Protein AF-A0A9D8AU81-F1 (afdb_monomer_lite)

Sequence (300 aa):
MSETNRISEQNSQVLNTQERCDLTLDARRRQTNPIPLYRVLGHLSIGNFRKTELDPFEVAIAIFAPSLRSRTRWPGTICAKQGNWIKYEYVPPVTKQIASPLEKLQGESPVSLRDLVLRNRSYRRFYQDVAIDLETLRELIDLARCSASGSNRQPLKYVLSCDPSKNAAIFPLTRWAGFLRDWPGPAEGERPSAYIIILGDTEISKSSGVDHGIAAQSIMLGATEKGLGGCMIGSIDREQLRQVLDIPESYEILLLLALGKPKEKVVLEDLGPEGDIKYYRDEADVHHVPKRALDDIIIT

Structure (mmCIF, N/CA/C/O backbone):
data_AF-A0A9D8AU81-F1
#
_entry.id   AF-A0A9D8AU81-F1
#
loop_
_atom_site.group_PDB
_atom_site.id
_atom_site.type_symbol
_atom_site.label_atom_id
_atom_site.label_alt_id
_atom_site.label_comp_id
_atom_site.label_asym_id
_atom_site.label_entity_id
_atom_site.label_seq_id
_atom_site.pdbx_PDB_ins_code
_atom_site.Cartn_x
_atom_site.Cartn_y
_atom_site.Cartn_z
_atom_site.occupancy
_atom_site.B_iso_or_equiv
_atom_site.auth_seq_id
_atom_site.auth_comp_id
_atom_site.auth_asym_id
_atom_site.auth_atom_id
_atom_site.pdbx_PDB_model_num
ATOM 1 N N . MET A 1 1 ? 17.488 -40.074 48.896 1.00 31.88 1 MET A N 1
ATOM 2 C CA . MET A 1 1 ? 16.532 -39.821 47.800 1.00 31.88 1 MET A CA 1
ATOM 3 C C . MET A 1 1 ? 15.151 -39.740 48.422 1.00 31.88 1 MET A C 1
ATOM 5 O O . MET A 1 1 ? 14.797 -40.680 49.114 1.00 31.88 1 MET A O 1
ATOM 9 N N . SE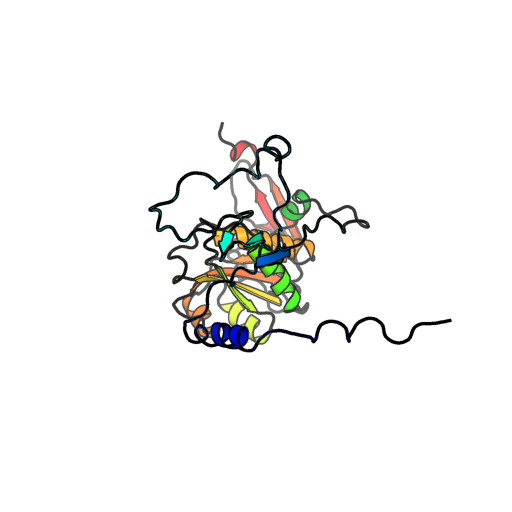R A 1 2 ? 14.354 -38.694 48.291 1.00 31.77 2 SER A N 1
ATOM 10 C CA . SER A 1 2 ? 14.553 -37.321 47.816 1.00 31.77 2 SER A CA 1
ATOM 11 C C . SER A 1 2 ? 13.173 -36.656 47.848 1.00 31.77 2 SER A C 1
ATOM 13 O O . SER A 1 2 ? 12.170 -37.299 47.567 1.00 31.77 2 SER A O 1
ATOM 15 N N . GLU A 1 3 ? 13.189 -35.367 48.182 1.00 31.00 3 GLU A N 1
ATOM 16 C CA . GLU A 1 3 ? 12.322 -34.324 47.618 1.00 31.00 3 GLU A CA 1
ATOM 17 C C . GLU A 1 3 ? 10.807 -34.480 47.754 1.00 31.00 3 GLU A C 1
ATOM 19 O O . GLU A 1 3 ? 10.077 -34.711 46.796 1.00 31.00 3 GLU A O 1
ATOM 24 N N . THR A 1 4 ? 10.324 -34.168 48.954 1.00 28.80 4 THR A N 1
ATOM 25 C CA . THR A 1 4 ? 8.946 -33.724 49.162 1.00 28.80 4 THR A CA 1
ATOM 26 C C . THR A 1 4 ? 8.923 -32.196 49.249 1.00 28.80 4 THR A C 1
ATOM 28 O O . THR A 1 4 ? 9.537 -31.615 50.142 1.00 28.80 4 THR A O 1
ATOM 31 N N . ASN A 1 5 ? 8.225 -31.552 48.310 1.00 34.25 5 ASN A N 1
ATOM 32 C CA . ASN A 1 5 ? 7.527 -30.270 48.478 1.00 34.25 5 ASN A CA 1
ATOM 33 C C . ASN A 1 5 ? 8.264 -29.158 49.251 1.00 34.25 5 ASN A C 1
ATOM 35 O O . ASN A 1 5 ? 7.784 -28.651 50.265 1.00 34.25 5 ASN A O 1
ATOM 39 N N . ARG A 1 6 ? 9.404 -28.705 48.720 1.00 38.50 6 ARG A N 1
ATOM 40 C CA . ARG A 1 6 ? 9.879 -27.334 48.957 1.00 38.50 6 ARG A CA 1
ATOM 41 C C . ARG A 1 6 ? 9.209 -26.410 47.939 1.00 38.50 6 ARG A C 1
ATOM 43 O O . ARG A 1 6 ? 9.172 -26.740 46.762 1.00 38.50 6 ARG A O 1
ATOM 50 N N . ILE A 1 7 ? 8.806 -25.227 48.408 1.00 32.31 7 ILE A N 1
ATOM 51 C CA . ILE A 1 7 ? 8.197 -24.099 47.670 1.00 32.31 7 ILE A CA 1
ATOM 52 C C . ILE A 1 7 ? 6.653 -24.112 47.658 1.00 32.31 7 ILE A C 1
ATOM 54 O O . ILE A 1 7 ? 6.031 -24.185 46.608 1.00 32.31 7 ILE A O 1
ATOM 58 N N . SER A 1 8 ? 6.028 -23.958 48.833 1.00 33.09 8 SER A N 1
ATOM 59 C CA . SER A 1 8 ? 4.739 -23.233 48.948 1.00 33.09 8 SER A CA 1
ATOM 60 C C . SER A 1 8 ? 4.326 -22.842 50.379 1.00 33.09 8 SER A C 1
ATOM 62 O O . SER A 1 8 ? 3.345 -22.124 50.527 1.00 33.09 8 SER A O 1
ATOM 64 N N . GLU A 1 9 ? 5.053 -23.237 51.433 1.00 31.67 9 GLU A N 1
ATOM 65 C CA . GLU A 1 9 ? 4.574 -23.085 52.828 1.00 31.67 9 GLU A CA 1
ATOM 66 C C . GLU A 1 9 ? 5.468 -22.276 53.787 1.00 31.67 9 GLU A C 1
ATOM 68 O O . GLU A 1 9 ? 5.328 -22.351 55.004 1.00 31.67 9 GLU A O 1
ATOM 73 N N . GLN A 1 10 ? 6.350 -21.418 53.278 1.00 30.39 10 GLN A N 1
ATOM 74 C CA . GLN A 1 10 ? 7.043 -20.433 54.118 1.00 30.39 10 GLN A CA 1
ATOM 75 C C . GLN A 1 10 ? 6.850 -19.036 53.546 1.00 30.39 10 GLN A C 1
ATOM 77 O O . GLN A 1 10 ? 7.665 -18.597 52.745 1.00 30.39 10 GLN A O 1
ATOM 82 N N . ASN A 1 11 ? 5.729 -18.395 53.905 1.00 29.31 11 ASN A N 1
ATOM 83 C CA . ASN A 1 11 ? 5.587 -16.941 54.122 1.00 29.31 11 ASN A CA 1
ATOM 84 C C . ASN A 1 11 ? 4.134 -16.547 54.481 1.00 29.31 11 ASN A C 1
ATOM 86 O O . ASN A 1 11 ? 3.595 -15.563 53.980 1.00 29.31 11 ASN A O 1
ATOM 90 N N . SER A 1 12 ? 3.480 -17.298 55.373 1.00 36.53 12 SER A N 1
ATOM 91 C CA . SER A 1 12 ? 2.213 -16.885 55.995 1.00 36.53 12 SER A CA 1
ATOM 92 C C . SER A 1 12 ? 2.363 -16.846 57.516 1.00 36.53 12 SER A C 1
ATOM 94 O O . SER A 1 12 ? 1.940 -17.766 58.203 1.00 36.53 12 SER A O 1
ATOM 96 N N . GLN A 1 13 ? 3.028 -15.812 58.029 1.00 29.86 13 GLN A N 1
ATOM 97 C CA . GLN A 1 13 ? 3.130 -15.420 59.446 1.00 29.86 13 GLN A CA 1
ATOM 98 C C . GLN A 1 13 ? 4.027 -14.165 59.439 1.00 29.86 13 GLN A C 1
ATOM 100 O O . GLN A 1 13 ? 5.136 -14.244 58.936 1.00 29.86 13 GLN A O 1
ATOM 105 N N . VAL A 1 14 ? 3.687 -12.950 59.868 1.00 32.84 14 VAL A N 1
ATOM 106 C CA . VAL A 1 14 ? 2.592 -12.349 60.631 1.00 32.84 14 VAL A CA 1
ATOM 107 C C . VAL A 1 14 ? 2.520 -10.896 60.126 1.00 32.84 14 VAL A C 1
ATOM 109 O O . VAL A 1 14 ? 3.486 -10.159 60.298 1.00 32.84 14 VAL A O 1
ATOM 112 N N . LEU A 1 15 ? 1.421 -10.474 59.494 1.00 32.06 15 LEU A N 1
ATOM 113 C CA . LEU A 1 15 ? 1.147 -9.047 59.255 1.00 32.06 15 LEU A CA 1
ATOM 114 C C . LEU A 1 15 ? 0.052 -8.625 60.233 1.00 32.06 15 LEU A C 1
ATOM 116 O O . LEU A 1 15 ? -0.998 -9.266 60.322 1.00 32.06 15 LEU A O 1
ATOM 120 N N . ASN A 1 16 ? 0.339 -7.597 61.024 1.00 33.66 16 ASN A N 1
ATOM 121 C CA . ASN A 1 16 ? -0.525 -7.141 62.104 1.00 33.66 16 ASN A CA 1
ATOM 122 C C . ASN A 1 16 ? -1.752 -6.407 61.528 1.00 33.66 16 ASN A C 1
ATOM 124 O O . ASN A 1 16 ? -1.671 -5.730 60.504 1.00 33.66 16 ASN A O 1
ATOM 128 N N . THR A 1 17 ? -2.896 -6.506 62.205 1.00 34.34 17 THR A N 1
ATOM 129 C CA . THR A 1 17 ? -4.224 -6.010 61.788 1.00 34.34 17 THR A CA 1
ATOM 130 C C . THR A 1 17 ? -4.299 -4.513 61.444 1.00 34.34 17 THR A C 1
ATOM 132 O O . THR A 1 17 ? -5.276 -4.081 60.838 1.00 34.34 17 THR A O 1
ATOM 135 N N . GLN A 1 18 ? -3.264 -3.725 61.750 1.00 33.00 18 GLN A N 1
ATOM 136 C CA . GLN A 1 18 ? -3.158 -2.312 61.372 1.00 33.00 18 GLN A CA 1
ATOM 137 C C . GLN A 1 18 ? -2.824 -2.100 59.879 1.00 33.00 18 GLN A C 1
ATOM 139 O O . GLN A 1 18 ? -3.232 -1.094 59.307 1.00 33.00 18 GLN A O 1
ATOM 144 N N . GLU A 1 19 ? -2.136 -3.041 59.218 1.00 35.50 19 GLU A N 1
ATOM 145 C CA . GLU A 1 19 ? -1.702 -2.893 57.811 1.00 35.50 19 GLU A CA 1
ATOM 146 C C . GLU A 1 19 ? -2.797 -3.223 56.789 1.00 35.50 19 GLU A C 1
ATOM 148 O O . GLU A 1 19 ? -2.688 -2.870 55.615 1.00 35.50 19 GLU A O 1
ATOM 153 N N . ARG A 1 20 ? -3.901 -3.840 57.226 1.00 32.84 20 ARG A N 1
ATOM 154 C CA . ARG A 1 20 ? -5.080 -4.043 56.370 1.00 32.84 20 ARG A CA 1
ATOM 155 C C . ARG A 1 20 ? -5.922 -2.779 56.193 1.00 32.84 20 ARG A C 1
ATOM 157 O O . ARG A 1 20 ? -6.657 -2.700 55.215 1.00 32.84 20 ARG A O 1
ATOM 164 N N . CYS A 1 21 ? -5.820 -1.798 57.092 1.00 29.64 21 CYS A N 1
ATOM 165 C CA . CYS A 1 21 ? -6.692 -0.622 57.058 1.00 29.64 21 CYS A CA 1
ATOM 166 C C . CYS A 1 21 ? -6.276 0.441 56.028 1.00 29.64 21 CYS A C 1
ATOM 168 O O . CYS A 1 21 ? -7.153 1.132 55.509 1.00 29.64 21 CYS A O 1
ATOM 170 N N . ASP A 1 22 ? -5.003 0.515 55.634 1.00 31.42 22 ASP A N 1
ATOM 171 C CA . ASP A 1 22 ? -4.540 1.520 54.661 1.00 31.42 22 ASP A CA 1
ATOM 172 C C . ASP A 1 22 ? -4.638 1.065 53.191 1.00 31.42 22 ASP A C 1
ATOM 174 O O . ASP A 1 22 ? -4.487 1.876 52.281 1.00 31.42 22 ASP A O 1
ATOM 178 N N . LEU A 1 23 ? -4.975 -0.204 52.927 1.00 33.09 23 LEU A N 1
ATOM 179 C CA . LEU A 1 23 ? -5.196 -0.718 51.564 1.00 33.09 23 LEU A CA 1
ATOM 180 C C . LEU A 1 23 ? -6.632 -0.516 51.051 1.00 33.09 23 LEU A C 1
ATOM 182 O O . LEU A 1 23 ? -6.886 -0.649 49.856 1.00 33.09 23 LEU A O 1
ATOM 186 N N . THR A 1 24 ? -7.575 -0.163 51.927 1.00 30.50 24 THR A N 1
ATOM 187 C CA . THR A 1 24 ? -9.002 -0.028 51.573 1.00 30.50 24 THR A CA 1
ATOM 188 C C . THR A 1 24 ? -9.496 1.408 51.420 1.00 30.50 24 THR A C 1
ATOM 190 O O . THR A 1 24 ? -10.599 1.607 50.910 1.00 30.50 24 THR A O 1
ATOM 193 N N . LEU A 1 25 ? -8.712 2.420 51.805 1.00 30.89 25 LEU A N 1
ATOM 194 C CA . LEU A 1 25 ? -9.166 3.817 51.762 1.00 30.89 25 LEU A CA 1
ATOM 195 C C . LEU A 1 25 ? -8.869 4.562 50.452 1.00 30.89 25 LEU A C 1
ATOM 197 O O . LEU A 1 25 ? -9.440 5.629 50.248 1.00 30.89 25 LEU A O 1
ATOM 201 N N . ASP A 1 26 ? -8.092 3.986 49.529 1.00 32.62 26 ASP A N 1
ATOM 202 C CA . AS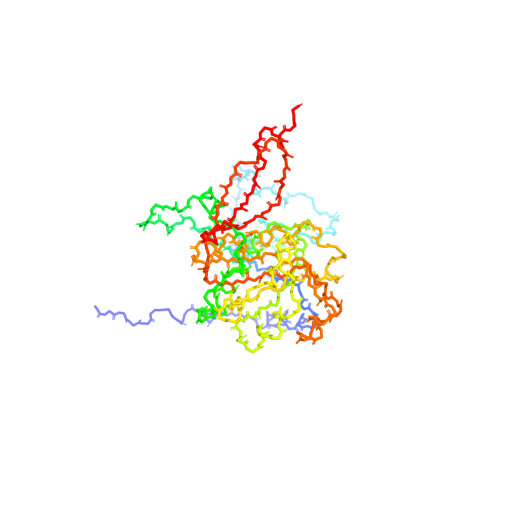P A 1 26 ? -7.761 4.641 48.248 1.00 32.62 26 ASP A CA 1
ATOM 203 C C . ASP A 1 26 ? -8.321 3.924 47.002 1.00 32.62 26 ASP A C 1
ATOM 205 O O . ASP A 1 26 ? -8.092 4.324 45.864 1.00 32.62 26 ASP A O 1
ATOM 209 N N . ALA A 1 27 ? -9.156 2.897 47.188 1.00 31.73 27 ALA A N 1
ATOM 210 C CA . ALA A 1 27 ? -9.793 2.162 46.089 1.00 31.73 27 ALA A CA 1
ATOM 211 C C . ALA A 1 27 ? -10.985 2.904 45.430 1.00 31.73 27 ALA A C 1
ATOM 213 O O . ALA A 1 27 ? -11.685 2.333 44.594 1.00 31.73 27 ALA A O 1
ATOM 214 N N . ARG A 1 28 ? -11.248 4.175 45.783 1.00 34.12 28 ARG A N 1
ATOM 215 C CA . ARG A 1 28 ? -12.352 4.988 45.217 1.00 34.12 28 ARG A CA 1
ATOM 216 C C . ARG A 1 28 ? -11.914 6.256 44.478 1.00 34.12 28 ARG A C 1
ATOM 218 O O . ARG A 1 28 ? -12.730 7.160 44.291 1.00 34.12 28 ARG A O 1
ATOM 225 N N . ARG A 1 29 ? -10.675 6.336 43.982 1.00 33.19 29 ARG A N 1
ATOM 226 C CA . ARG A 1 29 ? -10.294 7.354 42.988 1.00 33.19 29 ARG A CA 1
ATOM 227 C C . ARG A 1 29 ? -9.553 6.728 41.807 1.00 33.19 29 ARG A C 1
ATOM 229 O O . ARG A 1 29 ? -8.405 6.339 41.909 1.00 33.19 29 ARG A O 1
ATOM 236 N N . ARG A 1 30 ? -10.307 6.628 40.708 1.00 32.91 30 ARG A N 1
ATOM 237 C CA . ARG A 1 30 ? -9.942 6.521 39.283 1.00 32.91 30 ARG A CA 1
ATOM 238 C C . ARG A 1 30 ? -8.476 6.184 38.946 1.00 32.91 30 ARG A C 1
ATOM 240 O O . ARG A 1 30 ? -7.560 6.945 39.230 1.00 32.91 30 ARG A O 1
ATOM 247 N N . GLN A 1 31 ? -8.348 5.070 38.219 1.00 44.59 31 GLN A N 1
ATOM 248 C CA . GLN A 1 31 ? -7.249 4.676 37.334 1.00 44.59 31 GLN A CA 1
ATOM 249 C C . GLN A 1 31 ? -6.523 5.868 36.698 1.00 44.59 31 GLN A C 1
ATOM 251 O O . GLN A 1 31 ? -7.163 6.660 36.021 1.00 44.59 31 GLN A O 1
ATOM 256 N N . THR A 1 32 ? -5.206 5.940 36.899 1.00 38.56 32 THR A N 1
ATOM 257 C CA . THR A 1 32 ? -4.151 5.976 35.861 1.00 38.56 32 THR A CA 1
ATOM 258 C C . THR A 1 32 ? -2.846 6.418 36.523 1.00 38.56 32 THR A C 1
ATOM 260 O O . THR A 1 32 ? -2.491 7.590 36.490 1.00 38.56 32 THR A O 1
ATOM 263 N N . ASN A 1 33 ? -2.169 5.493 37.198 1.00 30.61 33 ASN A N 1
ATOM 264 C CA . ASN A 1 33 ? -0.712 5.445 37.342 1.00 30.61 33 ASN A CA 1
ATOM 265 C C . ASN A 1 33 ? -0.369 4.177 38.135 1.00 30.61 33 ASN A C 1
ATOM 267 O O . ASN A 1 33 ? -1.061 3.883 39.113 1.00 30.61 33 ASN A O 1
ATOM 271 N N . PRO A 1 34 ? 0.654 3.399 37.739 1.00 36.44 34 PRO A N 1
ATOM 272 C CA . PRO A 1 34 ? 1.118 2.298 38.569 1.00 36.44 34 PRO A CA 1
ATOM 273 C C . PRO A 1 34 ? 1.582 2.868 39.913 1.00 36.44 34 PRO A C 1
ATOM 275 O O . PRO A 1 34 ? 2.401 3.787 39.963 1.00 36.44 34 PRO A O 1
ATOM 278 N N . ILE A 1 35 ? 1.023 2.341 41.002 1.00 38.16 35 ILE A N 1
ATOM 279 C CA . ILE A 1 35 ? 1.462 2.667 42.359 1.00 38.16 35 ILE A CA 1
ATOM 280 C C . ILE A 1 35 ? 2.940 2.252 42.453 1.00 38.16 35 ILE A C 1
ATOM 282 O O . ILE A 1 35 ? 3.245 1.092 42.163 1.00 38.16 35 ILE A O 1
ATOM 286 N N . PRO A 1 36 ? 3.874 3.154 42.809 1.00 41.47 36 PRO A N 1
ATOM 287 C CA . PRO A 1 36 ? 5.276 2.785 42.948 1.00 41.47 36 PRO A CA 1
ATOM 288 C C . PRO A 1 36 ? 5.420 1.748 44.067 1.00 41.47 36 PRO A C 1
ATOM 290 O O . PRO A 1 36 ? 5.083 2.010 45.222 1.00 41.47 36 PRO A O 1
ATOM 293 N N . LEU A 1 37 ? 5.905 0.558 43.710 1.00 43.50 37 LEU A N 1
ATOM 294 C CA . LEU A 1 37 ? 6.218 -0.511 44.652 1.00 43.50 37 LEU A CA 1
ATOM 295 C C . LEU A 1 37 ? 7.637 -0.288 45.182 1.00 43.50 37 LEU A C 1
ATOM 297 O O . LEU A 1 37 ? 8.604 -0.241 44.424 1.00 43.50 37 LEU A O 1
ATOM 301 N N . TYR A 1 38 ? 7.756 -0.139 46.497 1.00 44.12 38 TYR A N 1
ATOM 302 C CA . TYR A 1 38 ? 9.039 -0.052 47.187 1.00 44.12 38 TYR A CA 1
ATOM 303 C C . TYR A 1 38 ? 9.302 -1.371 47.907 1.00 44.12 38 TYR A C 1
ATOM 305 O O . TYR A 1 38 ? 8.417 -1.886 48.593 1.00 44.12 38 TYR A O 1
ATOM 313 N N . ARG A 1 39 ? 10.520 -1.906 47.791 1.00 42.97 39 ARG A N 1
ATOM 314 C CA . ARG A 1 39 ? 10.954 -3.083 48.555 1.00 42.97 39 ARG A CA 1
ATOM 315 C C . ARG A 1 39 ? 11.776 -2.627 49.758 1.00 42.97 39 ARG A C 1
ATOM 317 O O . ARG A 1 39 ? 12.705 -1.835 49.608 1.00 42.97 39 ARG A O 1
ATOM 324 N N . VAL A 1 40 ? 11.432 -3.116 50.950 1.00 47.47 40 VAL A N 1
ATOM 325 C CA . VAL A 1 40 ? 12.239 -2.914 52.162 1.00 47.47 40 VAL A CA 1
ATOM 326 C C . VAL A 1 40 ? 13.445 -3.844 52.089 1.00 47.47 40 VAL A C 1
ATOM 328 O O . VAL A 1 40 ? 13.274 -5.058 51.990 1.00 47.47 40 VAL A O 1
ATOM 331 N N . LEU A 1 41 ? 14.653 -3.280 52.129 1.00 41.84 41 LEU A N 1
ATOM 332 C CA . LEU A 1 41 ? 15.897 -4.057 52.097 1.00 41.84 41 LEU A CA 1
ATOM 333 C C . LEU A 1 41 ? 16.406 -4.436 53.498 1.00 41.84 41 LEU A C 1
ATOM 335 O O . LEU A 1 41 ? 17.263 -5.305 53.618 1.00 41.84 41 LEU A O 1
ATOM 339 N N . GLY A 1 42 ? 15.869 -3.826 54.559 1.00 40.78 42 GLY A N 1
ATOM 340 C CA . GLY A 1 42 ? 16.178 -4.183 55.945 1.00 40.78 42 GLY A CA 1
ATOM 341 C C . GLY A 1 42 ? 15.988 -3.032 56.936 1.00 40.78 42 GLY A C 1
ATOM 342 O O . GLY A 1 42 ? 15.805 -1.874 56.547 1.00 40.78 42 GLY A O 1
ATOM 343 N N . HIS A 1 43 ? 16.048 -3.369 58.227 1.00 41.84 43 HIS A N 1
ATOM 344 C CA . HIS A 1 43 ? 16.124 -2.420 59.340 1.00 41.84 43 HIS A CA 1
ATOM 345 C C . HIS A 1 43 ? 17.590 -2.219 59.744 1.00 41.84 43 HIS A C 1
ATOM 347 O O . HIS A 1 43 ? 18.292 -3.192 60.011 1.00 41.84 43 HIS A O 1
ATOM 353 N N . LEU A 1 44 ? 18.055 -0.971 59.805 1.00 41.00 44 LEU A N 1
ATOM 354 C CA . LEU A 1 44 ? 19.398 -0.639 60.289 1.00 41.00 44 LEU A CA 1
ATOM 355 C C . LEU A 1 44 ? 19.347 -0.348 61.798 1.00 41.00 44 LEU A C 1
ATOM 357 O O . LEU A 1 44 ? 18.646 0.571 62.224 1.00 41.00 44 LEU A O 1
ATOM 361 N N . SER A 1 45 ? 20.101 -1.116 62.593 1.00 35.88 45 SER A N 1
ATOM 362 C CA . SER A 1 45 ? 20.329 -0.858 64.023 1.00 35.88 45 SER A CA 1
ATOM 363 C C . SER A 1 45 ? 21.644 -0.101 64.220 1.00 35.88 45 SER A C 1
ATOM 365 O O . SER A 1 45 ? 22.647 -0.405 63.576 1.00 35.88 45 SER A O 1
ATOM 367 N N . ILE A 1 46 ? 21.641 0.901 65.098 1.00 36.78 46 ILE A N 1
ATOM 368 C CA . ILE A 1 46 ? 22.775 1.806 65.316 1.00 36.78 46 ILE A CA 1
ATOM 369 C C . ILE A 1 46 ? 23.886 1.076 66.077 1.00 36.78 46 ILE A C 1
ATOM 371 O O . ILE A 1 46 ? 23.737 0.746 67.250 1.00 36.78 46 ILE A O 1
ATOM 375 N N . GLY A 1 47 ? 25.029 0.895 65.418 1.00 32.44 47 GLY A N 1
ATOM 376 C CA . GLY A 1 47 ? 26.289 0.500 66.039 1.00 32.44 47 GLY A CA 1
ATOM 377 C C . GLY A 1 47 ? 27.462 1.157 65.317 1.00 32.44 47 GLY A C 1
ATOM 378 O O . GLY A 1 47 ? 28.039 0.560 64.423 1.00 32.44 47 GLY A O 1
ATOM 379 N N . ASN A 1 48 ? 27.775 2.402 65.695 1.00 36.50 48 ASN A N 1
ATOM 380 C CA . ASN A 1 48 ? 29.002 3.153 65.379 1.00 36.50 48 ASN A CA 1
ATOM 381 C C . ASN A 1 48 ? 29.509 3.123 63.922 1.00 36.50 48 ASN A C 1
ATOM 383 O O . ASN A 1 48 ? 30.564 2.562 63.636 1.00 36.50 48 ASN A O 1
ATOM 387 N N . PHE A 1 49 ? 28.851 3.863 63.026 1.00 35.91 49 PHE A N 1
ATOM 388 C CA . PHE A 1 49 ? 29.482 4.253 61.761 1.00 35.91 49 PHE A CA 1
ATOM 389 C C . PHE A 1 49 ? 30.514 5.367 61.999 1.00 35.91 49 PHE A C 1
ATOM 391 O O . PHE A 1 49 ? 30.169 6.466 62.444 1.00 35.91 49 PHE A O 1
ATOM 398 N N . ARG A 1 50 ? 31.790 5.102 61.686 1.00 36.06 50 ARG A N 1
ATOM 399 C CA . ARG A 1 50 ? 32.793 6.160 61.491 1.00 36.06 50 ARG A CA 1
ATOM 400 C C . ARG A 1 50 ? 32.555 6.800 60.123 1.00 36.06 50 ARG A C 1
ATOM 402 O O . ARG A 1 50 ? 32.269 6.119 59.147 1.00 36.06 50 ARG A O 1
ATOM 409 N N . LYS A 1 51 ? 32.691 8.124 60.064 1.00 36.94 51 LYS A N 1
ATOM 410 C CA . LYS A 1 51 ? 32.320 9.027 58.955 1.00 36.94 51 LYS A CA 1
ATOM 411 C C . LYS A 1 51 ? 33.045 8.786 57.610 1.00 36.94 51 LYS A C 1
ATOM 413 O O . LYS A 1 51 ? 32.903 9.601 56.709 1.00 36.94 51 LYS A O 1
ATOM 418 N N . THR A 1 52 ? 33.849 7.732 57.485 1.00 35.81 52 THR A N 1
ATOM 419 C CA . THR A 1 52 ? 34.823 7.523 56.400 1.00 35.81 52 THR A CA 1
ATOM 420 C C . THR A 1 52 ? 34.557 6.287 55.531 1.00 35.81 52 THR A C 1
ATOM 422 O O . THR A 1 52 ? 35.374 5.994 54.670 1.00 35.81 52 THR A O 1
ATOM 425 N N . GLU A 1 53 ? 33.438 5.579 55.713 1.00 38.34 53 GLU A N 1
ATOM 426 C CA . GLU A 1 53 ? 33.098 4.355 54.951 1.00 38.34 53 GLU A CA 1
ATOM 427 C C . GLU A 1 53 ? 31.793 4.473 54.137 1.00 38.34 53 GLU A C 1
ATOM 429 O O . GLU A 1 53 ? 31.091 3.488 53.932 1.00 38.34 53 GLU A O 1
ATOM 434 N N . LEU A 1 54 ? 31.433 5.675 53.677 1.00 40.34 54 LEU A N 1
ATOM 435 C CA . LEU A 1 54 ? 30.250 5.876 52.832 1.00 40.34 54 LEU A CA 1
ATOM 436 C C . LEU A 1 54 ? 30.660 6.381 51.446 1.00 40.34 54 LEU A C 1
ATOM 438 O O . LEU A 1 54 ? 31.380 7.373 51.330 1.00 40.34 54 LEU A O 1
ATOM 442 N N . ASP A 1 55 ? 30.188 5.680 50.413 1.00 38.00 55 ASP A N 1
ATOM 443 C CA . ASP A 1 55 ? 30.279 6.075 49.005 1.00 38.00 55 ASP A CA 1
ATOM 444 C C . ASP A 1 55 ? 29.626 7.464 48.817 1.00 38.00 55 ASP A C 1
ATOM 446 O O . ASP A 1 55 ? 28.546 7.706 49.374 1.00 38.00 55 ASP A O 1
ATOM 450 N N . PRO A 1 56 ? 30.243 8.399 48.066 1.00 36.97 56 PRO A N 1
ATOM 451 C CA . PRO A 1 56 ? 29.698 9.736 47.825 1.00 36.97 56 PRO A CA 1
ATOM 452 C C . PRO A 1 56 ? 28.277 9.774 47.229 1.00 36.97 56 PRO A C 1
ATOM 454 O O . PRO A 1 56 ? 27.644 10.827 47.301 1.00 36.97 56 PRO A O 1
ATOM 457 N N . PHE A 1 57 ? 27.731 8.669 46.708 1.00 38.06 57 PHE A N 1
ATOM 458 C CA . PHE A 1 57 ? 26.321 8.591 46.297 1.00 38.06 57 PHE A CA 1
ATOM 459 C C . PHE A 1 57 ? 25.315 8.296 47.429 1.00 38.06 57 PHE A C 1
ATOM 461 O O . PHE A 1 57 ? 24.122 8.537 47.240 1.00 38.06 57 PHE A O 1
ATOM 468 N N . GLU A 1 58 ? 25.744 7.826 48.608 1.00 36.88 58 GLU A N 1
ATOM 469 C CA . GLU A 1 58 ? 24.839 7.493 49.729 1.00 36.88 58 GLU A CA 1
ATOM 470 C C . GLU A 1 58 ? 24.673 8.624 50.765 1.00 36.88 58 GLU A C 1
ATOM 472 O O . GLU A 1 58 ? 23.810 8.544 51.642 1.00 36.88 58 GLU A O 1
ATOM 477 N N . VAL A 1 59 ? 25.438 9.717 50.666 1.00 36.25 59 VAL A N 1
ATOM 478 C CA . VAL A 1 59 ? 25.351 10.850 51.606 1.00 36.25 59 VAL A CA 1
ATOM 479 C C . VAL A 1 59 ? 24.530 11.988 51.007 1.00 36.25 59 VAL A C 1
ATOM 481 O O . VAL A 1 59 ? 25.031 13.063 50.687 1.00 36.25 59 VAL A O 1
ATOM 484 N N . ALA A 1 60 ? 23.223 11.773 50.903 1.00 34.72 60 ALA A N 1
ATOM 485 C CA . ALA A 1 60 ? 22.272 12.863 50.757 1.00 34.72 60 ALA A CA 1
ATOM 486 C C . ALA A 1 60 ? 21.192 12.744 51.834 1.00 34.72 60 ALA A C 1
ATOM 488 O O . ALA A 1 60 ? 20.492 11.741 51.934 1.00 34.72 60 ALA A O 1
ATOM 489 N N . ILE A 1 61 ? 21.018 13.835 52.584 1.00 37.75 61 ILE A N 1
ATOM 490 C CA . ILE A 1 61 ? 19.976 14.067 53.597 1.00 37.75 61 ILE A CA 1
ATOM 491 C C . ILE A 1 61 ? 20.315 13.519 54.992 1.00 37.75 61 ILE A C 1
ATOM 493 O O . ILE A 1 61 ? 19.589 12.742 55.603 1.00 37.75 61 ILE A O 1
ATOM 497 N N . ALA A 1 62 ? 21.389 14.043 55.568 1.00 33.03 62 ALA A N 1
ATOM 498 C CA . ALA A 1 62 ? 21.477 14.187 57.014 1.00 33.03 62 ALA A CA 1
ATOM 499 C C . ALA A 1 62 ? 22.222 15.481 57.316 1.00 33.03 62 ALA A C 1
ATOM 501 O O . ALA A 1 62 ? 23.418 15.433 57.543 1.00 33.03 62 ALA A O 1
ATOM 502 N N . ILE A 1 63 ? 21.536 16.625 57.211 1.00 32.78 63 ILE A N 1
ATOM 503 C CA . ILE A 1 63 ? 21.791 17.900 57.909 1.00 32.78 63 ILE A CA 1
ATOM 504 C C . ILE A 1 63 ? 20.769 18.914 57.342 1.00 32.78 63 ILE A C 1
ATOM 506 O O . ILE A 1 63 ? 20.673 19.089 56.134 1.00 32.78 63 ILE A O 1
ATOM 510 N N . PHE A 1 64 ? 19.997 19.542 58.235 1.00 25.23 64 PHE A N 1
ATOM 511 C CA . PHE A 1 64 ? 18.887 20.491 58.012 1.00 25.23 64 PHE A CA 1
ATOM 512 C C . PHE A 1 64 ? 17.537 19.937 57.519 1.00 25.23 64 PHE A C 1
ATOM 514 O O . PHE A 1 64 ? 17.227 19.896 56.335 1.00 25.23 64 PHE A O 1
ATOM 521 N N . ALA A 1 65 ? 16.642 19.681 58.475 1.00 28.73 65 ALA A N 1
ATOM 522 C CA . ALA A 1 65 ? 15.227 19.997 58.305 1.00 28.73 65 ALA A CA 1
ATOM 523 C C . ALA A 1 65 ? 14.783 20.789 59.539 1.00 28.73 65 ALA A C 1
ATOM 525 O O . ALA A 1 65 ? 14.846 20.285 60.659 1.00 28.73 65 ALA A O 1
ATOM 526 N N . PRO A 1 66 ? 14.363 22.042 59.341 1.00 30.27 66 PRO A N 1
ATOM 527 C CA . PRO A 1 66 ? 12.928 22.256 59.413 1.00 30.27 66 PRO A CA 1
ATOM 528 C C . PRO A 1 66 ? 12.462 23.172 58.277 1.00 30.27 66 PRO A C 1
ATOM 530 O O . PRO A 1 66 ? 12.945 24.289 58.146 1.00 30.27 66 PRO A O 1
ATOM 533 N N . SER A 1 67 ? 11.477 22.700 57.506 1.00 34.28 67 SER A N 1
ATOM 534 C CA . SER A 1 67 ? 10.697 23.422 56.477 1.00 34.28 67 SER A CA 1
ATOM 535 C C . SER A 1 67 ? 11.020 23.140 55.002 1.00 34.28 67 SER A C 1
ATOM 537 O O . SER A 1 67 ? 11.271 24.040 54.219 1.00 34.28 67 SER A O 1
ATOM 539 N N . LEU A 1 68 ? 10.849 21.893 54.555 1.00 31.59 68 LEU A N 1
ATOM 540 C CA . LEU A 1 68 ? 10.503 21.633 53.151 1.00 31.59 68 LEU A CA 1
ATOM 541 C C . LEU A 1 68 ? 9.310 20.675 53.083 1.00 31.59 68 LEU A C 1
ATOM 543 O O . LEU A 1 68 ? 9.426 19.461 53.233 1.00 31.59 68 LEU A O 1
ATOM 547 N N . ARG A 1 69 ? 8.122 21.255 52.867 1.00 35.31 69 ARG A N 1
ATOM 548 C CA . ARG A 1 69 ? 6.966 20.550 52.307 1.00 35.31 69 ARG A CA 1
ATOM 549 C C . ARG A 1 69 ? 7.249 20.323 50.819 1.00 35.31 69 ARG A C 1
ATOM 551 O O . ARG A 1 69 ? 6.817 21.113 49.991 1.00 35.31 69 ARG A O 1
ATOM 558 N N . SER A 1 70 ? 7.945 19.250 50.464 1.00 34.00 70 SER A N 1
ATOM 559 C CA . SER A 1 70 ? 7.924 18.734 49.091 1.00 34.00 70 SER A CA 1
ATOM 560 C C . SER A 1 70 ? 7.880 17.207 49.114 1.00 34.00 70 SER A C 1
ATOM 562 O O . SER A 1 70 ? 8.777 16.511 49.582 1.00 34.00 70 SER A O 1
ATOM 564 N N . ARG A 1 71 ? 6.740 16.672 48.668 1.00 37.00 71 ARG A N 1
ATOM 565 C CA . ARG A 1 71 ? 6.468 15.238 48.523 1.00 37.00 71 ARG A CA 1
ATOM 566 C C . ARG A 1 71 ? 7.132 14.713 47.249 1.00 37.00 71 ARG A C 1
ATOM 568 O O . ARG A 1 71 ? 6.450 14.419 46.275 1.00 37.00 71 ARG A O 1
ATOM 575 N N . THR A 1 72 ? 8.448 14.571 47.264 1.00 36.81 72 THR A N 1
ATOM 576 C CA . THR A 1 72 ? 9.187 13.857 46.212 1.00 36.81 72 THR A CA 1
ATOM 577 C C . THR A 1 72 ? 10.215 12.951 46.874 1.00 36.81 72 THR A C 1
ATOM 579 O O . THR A 1 72 ? 11.217 13.426 47.402 1.00 36.81 72 THR A O 1
ATOM 582 N N . ARG A 1 73 ? 9.926 11.642 46.909 1.00 41.69 73 ARG A N 1
ATOM 583 C CA . ARG A 1 73 ? 10.851 10.597 47.374 1.00 41.69 73 ARG A CA 1
ATOM 584 C C . ARG A 1 73 ? 11.732 10.172 46.204 1.00 41.69 73 ARG A C 1
ATOM 586 O O . ARG A 1 73 ? 11.212 9.652 45.221 1.00 41.69 73 ARG A O 1
ATOM 593 N N . TRP A 1 74 ? 13.037 10.387 46.326 1.00 36.38 74 TRP A N 1
ATOM 594 C CA . TRP A 1 74 ? 14.032 9.978 45.336 1.00 36.38 74 TRP A CA 1
ATOM 595 C C . TRP A 1 74 ? 14.510 8.534 45.599 1.00 36.38 74 TRP A C 1
ATOM 597 O O . TRP A 1 74 ? 14.432 8.065 46.744 1.00 36.38 74 TRP A O 1
ATOM 607 N N . PRO A 1 75 ? 14.990 7.802 44.577 1.00 37.34 75 PRO A N 1
ATOM 608 C CA . PRO A 1 75 ? 15.570 6.469 44.758 1.00 37.34 75 PRO A CA 1
ATOM 609 C C . PRO A 1 75 ? 16.755 6.525 45.738 1.00 37.34 75 PRO A C 1
ATOM 611 O O . PRO A 1 75 ? 17.583 7.422 45.631 1.00 37.34 75 PRO A O 1
ATOM 614 N N . GLY A 1 76 ? 16.820 5.604 46.707 1.00 42.41 76 GLY A N 1
ATOM 615 C CA . GLY A 1 76 ? 17.909 5.540 47.698 1.00 42.41 76 GLY A CA 1
ATOM 616 C C . GLY A 1 76 ? 17.703 6.347 48.990 1.00 42.41 76 GLY A C 1
ATOM 617 O O . GLY A 1 76 ? 18.607 6.422 49.815 1.00 42.41 76 GLY A O 1
ATOM 618 N N . THR A 1 77 ? 16.523 6.935 49.218 1.00 46.00 77 THR A N 1
ATOM 619 C CA . THR A 1 77 ? 16.286 7.764 50.416 1.00 46.00 77 THR A CA 1
ATOM 620 C C . THR A 1 77 ? 16.098 6.917 51.685 1.00 46.00 77 THR A C 1
ATOM 622 O O . THR A 1 77 ? 15.201 6.073 51.749 1.00 46.00 77 THR A O 1
ATOM 625 N N . ILE A 1 78 ? 16.868 7.205 52.739 1.00 45.47 78 ILE A N 1
ATOM 626 C CA . ILE A 1 78 ? 16.649 6.653 54.084 1.00 45.47 78 ILE A CA 1
ATOM 627 C C . ILE A 1 78 ? 15.625 7.534 54.817 1.00 45.47 78 ILE A C 1
ATOM 629 O O . ILE A 1 78 ? 15.805 8.743 54.939 1.00 45.47 78 ILE A O 1
ATOM 633 N N . CYS A 1 79 ? 14.528 6.949 55.306 1.00 46.56 79 CYS A N 1
ATOM 634 C CA . CYS A 1 79 ? 13.506 7.683 56.058 1.00 46.56 79 CYS A CA 1
ATOM 635 C C . CYS A 1 79 ? 13.509 7.232 57.523 1.00 46.56 79 CYS A C 1
ATOM 637 O O . CYS A 1 79 ? 13.299 6.053 57.806 1.00 46.56 79 CYS A O 1
ATOM 639 N N . ALA A 1 80 ? 13.740 8.168 58.447 1.00 40.97 80 ALA A N 1
ATOM 640 C CA . ALA A 1 80 ? 13.656 7.911 59.879 1.00 40.97 80 ALA A CA 1
ATOM 641 C C . ALA A 1 80 ? 12.192 7.950 60.333 1.00 40.97 80 ALA A C 1
ATOM 643 O O . ALA A 1 80 ? 11.523 8.981 60.224 1.00 40.97 80 ALA A O 1
ATOM 644 N N . LYS A 1 81 ? 11.693 6.840 60.881 1.00 41.06 81 LYS A N 1
ATOM 645 C CA . LYS A 1 81 ? 10.402 6.803 61.578 1.00 41.06 81 LYS A CA 1
ATOM 646 C C . LYS A 1 81 ? 10.650 6.219 62.967 1.00 41.06 81 LYS A C 1
ATOM 648 O O . LYS A 1 81 ? 11.109 5.089 63.077 1.00 41.06 81 LYS A O 1
ATOM 653 N N . GLN A 1 82 ? 10.392 7.005 64.016 1.00 40.34 82 GLN A N 1
ATOM 654 C CA . GLN A 1 82 ? 10.481 6.562 65.420 1.00 40.34 82 GLN A CA 1
ATOM 655 C C . GLN A 1 82 ? 11.824 5.888 65.788 1.00 40.34 82 GLN A C 1
ATOM 657 O O . GLN A 1 82 ? 11.845 4.821 66.387 1.00 40.34 82 GLN A O 1
ATOM 662 N N . GLY A 1 83 ? 12.955 6.491 65.406 1.00 40.66 83 GLY A N 1
ATOM 663 C CA . GLY A 1 83 ? 14.288 6.001 65.790 1.00 40.66 83 GLY A CA 1
ATOM 664 C C . GLY A 1 83 ? 14.820 4.802 64.995 1.00 40.66 83 GLY A C 1
ATOM 665 O O . GLY A 1 83 ? 15.975 4.439 65.190 1.00 40.66 83 GLY A O 1
ATOM 666 N N . ASN A 1 84 ? 14.043 4.244 64.061 1.00 37.03 84 ASN A N 1
ATOM 667 C CA . ASN A 1 84 ? 14.488 3.173 63.170 1.00 37.03 84 ASN A CA 1
ATOM 668 C C . ASN A 1 84 ? 14.694 3.686 61.739 1.00 37.03 84 ASN A C 1
ATOM 670 O O . ASN A 1 84 ? 13.841 4.379 61.173 1.00 37.03 84 ASN A O 1
ATOM 674 N N . TRP A 1 85 ? 15.832 3.316 61.152 1.00 46.56 85 TRP A N 1
ATOM 675 C CA . TRP A 1 85 ? 16.200 3.649 59.779 1.00 46.56 85 TRP A CA 1
ATOM 676 C C . TRP A 1 85 ? 15.845 2.479 58.859 1.00 46.56 85 TRP A C 1
ATOM 678 O O . TRP A 1 85 ? 16.239 1.339 59.113 1.00 46.56 85 TRP A O 1
ATOM 688 N N . ILE A 1 86 ? 15.085 2.756 57.798 1.00 48.53 86 ILE A N 1
ATOM 689 C CA . ILE A 1 86 ? 14.660 1.748 56.819 1.00 48.53 86 ILE A CA 1
ATOM 690 C C . ILE A 1 86 ? 15.214 2.133 55.448 1.00 48.53 86 ILE A C 1
ATOM 692 O O . ILE A 1 86 ? 14.965 3.245 54.970 1.00 48.53 86 ILE A O 1
ATOM 696 N N . LYS A 1 87 ? 15.960 1.210 54.827 1.00 48.38 87 LYS A N 1
ATOM 697 C CA . LYS A 1 87 ? 16.469 1.344 53.456 1.00 48.38 87 LYS A CA 1
ATOM 698 C C . LYS A 1 87 ? 15.418 0.807 52.484 1.00 48.38 87 LYS A C 1
ATOM 700 O O . LYS A 1 87 ? 14.971 -0.335 52.617 1.00 48.38 87 LYS A O 1
ATOM 705 N N . TYR A 1 88 ? 15.030 1.635 51.520 1.00 46.81 88 TYR A N 1
ATOM 706 C CA . TYR A 1 88 ? 14.112 1.260 50.448 1.00 46.81 88 TYR A CA 1
ATOM 707 C C . TYR A 1 88 ? 14.834 1.312 49.107 1.00 46.81 88 TYR A C 1
ATOM 709 O O . TYR A 1 88 ? 15.602 2.239 48.849 1.00 46.81 88 TYR A O 1
ATOM 717 N N . GLU A 1 89 ? 14.523 0.359 48.237 1.00 46.41 89 GLU A N 1
ATOM 718 C CA . GLU A 1 89 ? 14.902 0.400 46.828 1.00 46.41 89 GLU A CA 1
ATOM 719 C C . GLU A 1 89 ? 13.664 0.675 45.973 1.00 46.41 89 GLU A C 1
ATOM 721 O O . GLU A 1 89 ? 12.576 0.141 46.226 1.00 46.41 89 GLU A O 1
ATOM 726 N N . TYR A 1 90 ? 13.822 1.554 44.984 1.00 44.56 90 TYR A N 1
ATOM 727 C CA . TYR A 1 90 ? 12.792 1.802 43.986 1.00 44.56 90 TYR A CA 1
ATOM 728 C C . TYR A 1 90 ? 12.814 0.665 42.967 1.00 44.56 90 TYR A C 1
ATOM 730 O O . TYR A 1 90 ? 13.819 0.474 42.287 1.00 44.56 90 TYR A O 1
ATOM 738 N N . VAL A 1 91 ? 11.704 -0.061 42.844 1.00 48.38 91 VAL A N 1
ATOM 739 C CA . VAL A 1 91 ? 11.533 -1.062 41.790 1.00 48.38 91 VAL A CA 1
ATOM 740 C C . VAL A 1 91 ? 10.690 -0.416 40.689 1.00 48.38 91 VAL A C 1
ATOM 742 O O . VAL A 1 91 ? 9.490 -0.208 40.899 1.00 48.38 91 VAL A O 1
ATOM 745 N N . PRO A 1 92 ? 11.275 -0.039 39.535 1.00 44.31 92 PRO A N 1
ATOM 746 C CA . PRO A 1 92 ? 10.483 0.485 38.434 1.00 44.31 92 PRO A CA 1
ATOM 747 C C . PRO A 1 92 ? 9.462 -0.572 37.987 1.00 44.31 92 PRO A C 1
ATOM 749 O O . PRO A 1 92 ? 9.775 -1.767 37.989 1.00 44.31 92 PRO A O 1
ATOM 752 N N . PRO A 1 93 ? 8.239 -0.172 37.595 1.00 46.72 93 PRO A N 1
ATOM 753 C CA . PRO A 1 93 ? 7.299 -1.105 36.994 1.00 46.72 93 PRO A CA 1
ATOM 754 C C . PRO A 1 93 ? 7.947 -1.739 35.759 1.00 46.72 93 PRO A C 1
ATOM 756 O O . PRO A 1 93 ? 8.546 -1.033 34.944 1.00 46.72 93 PRO A O 1
ATOM 759 N N . VAL A 1 94 ? 7.830 -3.064 35.627 1.00 41.88 94 VAL A N 1
ATOM 760 C CA . VAL A 1 94 ? 8.319 -3.799 34.455 1.00 41.88 94 VAL A CA 1
ATOM 761 C C . VAL A 1 94 ? 7.557 -3.285 33.238 1.00 41.88 94 VAL A C 1
ATOM 763 O O . VAL A 1 94 ? 6.426 -3.687 32.967 1.00 41.88 94 VAL A O 1
ATOM 766 N N . THR A 1 95 ? 8.163 -2.361 32.502 1.00 42.91 95 THR A N 1
ATOM 767 C CA . THR A 1 95 ? 7.755 -2.098 31.131 1.00 42.91 95 THR A CA 1
ATOM 768 C C . THR A 1 95 ? 8.159 -3.333 30.341 1.00 42.91 95 THR A C 1
ATOM 770 O O . THR A 1 95 ? 9.299 -3.787 30.435 1.00 42.91 95 THR A O 1
ATOM 773 N N . LYS A 1 96 ? 7.218 -3.938 29.605 1.00 43.16 96 LYS A N 1
ATOM 774 C CA . LYS A 1 96 ? 7.573 -4.939 28.595 1.00 43.16 96 LYS A CA 1
ATOM 775 C C . LYS A 1 96 ? 8.460 -4.228 27.579 1.00 43.16 96 LYS A C 1
ATOM 777 O O . LYS A 1 96 ? 7.959 -3.562 26.678 1.00 43.16 96 LYS A O 1
ATOM 782 N N . GLN A 1 97 ? 9.769 -4.317 27.768 1.00 43.56 97 GLN A N 1
ATOM 783 C CA . GLN A 1 97 ? 10.733 -3.946 26.755 1.00 43.56 97 GLN A CA 1
ATOM 784 C C . GLN A 1 97 ? 10.423 -4.846 25.558 1.00 43.56 97 GLN A C 1
ATOM 786 O O . GLN A 1 97 ? 10.401 -6.071 25.690 1.00 43.56 97 GLN A O 1
ATOM 791 N N . ILE A 1 98 ? 10.078 -4.250 24.417 1.00 47.53 98 ILE A N 1
ATOM 792 C CA . ILE A 1 98 ? 10.013 -5.000 23.165 1.00 47.53 98 ILE A CA 1
ATOM 793 C C . ILE A 1 98 ? 11.448 -5.477 22.945 1.00 47.53 98 ILE A C 1
ATOM 795 O O . ILE A 1 98 ? 12.345 -4.651 22.781 1.00 47.53 98 ILE A O 1
ATOM 799 N N . ALA A 1 99 ? 11.681 -6.783 23.080 1.00 39.81 99 ALA A N 1
ATOM 800 C CA . ALA A 1 99 ? 13.004 -7.366 22.908 1.00 39.81 99 ALA A CA 1
ATOM 801 C C . ALA A 1 99 ? 13.579 -6.909 21.561 1.00 39.81 99 ALA A C 1
ATOM 803 O O . ALA A 1 99 ? 12.868 -6.939 20.554 1.00 39.81 99 ALA A O 1
ATOM 804 N N . SER A 1 100 ? 14.841 -6.465 21.533 1.00 38.19 100 SER A N 1
ATOM 805 C CA . SER A 1 100 ? 15.498 -6.134 20.268 1.00 38.19 100 SER A CA 1
ATOM 806 C C . SER A 1 100 ? 15.520 -7.392 19.392 1.00 38.19 100 SER A C 1
ATOM 808 O O . SER A 1 100 ? 16.101 -8.389 19.827 1.00 38.19 100 SER A O 1
ATOM 810 N N . PRO A 1 101 ? 14.943 -7.386 18.177 1.00 44.47 101 PRO A N 1
ATOM 811 C CA . PRO A 1 101 ? 14.820 -8.593 17.348 1.00 44.47 101 PRO A CA 1
ATOM 812 C C . PRO A 1 101 ? 16.143 -9.190 16.832 1.00 44.47 101 PRO A C 1
ATOM 814 O O . PRO A 1 101 ? 16.124 -10.098 16.008 1.00 44.47 101 PRO A O 1
ATOM 817 N N . LEU A 1 102 ? 17.302 -8.695 17.271 1.00 43.88 102 LEU A N 1
ATOM 818 C CA . LEU A 1 102 ? 18.591 -8.981 16.638 1.00 43.88 102 LEU A CA 1
ATOM 819 C C . LEU A 1 102 ? 19.182 -10.368 16.949 1.00 43.88 102 LEU A C 1
ATOM 821 O O . LEU A 1 102 ? 20.166 -10.745 16.323 1.00 43.88 102 LEU A O 1
ATOM 825 N N . GLU A 1 103 ? 18.604 -11.159 17.855 1.00 43.09 103 GLU A N 1
ATOM 826 C CA . GLU A 1 103 ? 19.224 -12.422 18.298 1.00 43.09 103 GLU A CA 1
ATOM 827 C C . GLU A 1 103 ? 18.823 -13.679 17.500 1.00 43.09 103 GLU A C 1
ATOM 829 O O . GLU A 1 103 ? 19.261 -14.775 17.844 1.00 43.09 103 GLU A O 1
ATOM 834 N N . LYS A 1 104 ? 18.010 -13.581 16.435 1.00 40.56 104 LYS A N 1
ATOM 835 C CA . LYS A 1 104 ? 17.475 -14.782 15.749 1.00 40.56 104 LYS A CA 1
ATOM 836 C C . LYS A 1 104 ? 17.519 -14.770 14.218 1.00 40.56 104 LYS A C 1
ATOM 838 O O . LYS A 1 104 ? 16.567 -15.204 13.580 1.00 40.56 104 LYS A O 1
ATOM 843 N N . LEU A 1 105 ? 18.622 -14.345 13.608 1.00 46.84 105 LEU A N 1
ATOM 844 C CA . LEU A 1 105 ? 18.812 -14.500 12.158 1.00 46.84 105 LEU A CA 1
ATOM 845 C C . LEU A 1 105 ? 20.077 -15.312 11.860 1.00 46.84 105 LEU A C 1
ATOM 847 O O . LEU A 1 105 ? 21.138 -14.770 11.571 1.00 46.84 105 LEU A O 1
ATOM 851 N N . GLN A 1 106 ? 19.956 -16.637 11.944 1.00 40.31 106 GLN A N 1
ATOM 852 C CA . GLN A 1 106 ? 20.929 -17.588 11.401 1.00 40.31 106 GLN A CA 1
ATOM 853 C C . GLN A 1 106 ? 20.174 -18.570 10.498 1.00 40.31 106 GLN A C 1
ATOM 855 O O . GLN A 1 106 ? 19.396 -19.378 10.999 1.00 40.31 106 GLN A O 1
ATOM 860 N N . GLY A 1 107 ? 20.375 -18.494 9.177 1.00 49.41 107 GLY A N 1
ATOM 861 C CA . GLY A 1 107 ? 19.868 -19.517 8.250 1.00 49.41 107 GLY A CA 1
ATOM 862 C C . GLY A 1 107 ? 19.763 -19.108 6.780 1.00 49.41 107 GLY A C 1
ATOM 863 O O . GLY A 1 107 ? 20.029 -19.926 5.909 1.00 49.41 107 GLY A O 1
ATOM 864 N N . GLU A 1 108 ? 19.468 -17.844 6.486 1.00 56.84 108 GLU A N 1
ATOM 865 C CA . GLU A 1 108 ? 19.411 -17.300 5.123 1.00 56.84 108 GLU A CA 1
ATOM 866 C C . GLU A 1 108 ? 20.163 -15.967 5.104 1.00 56.84 108 GLU A C 1
ATOM 868 O O . GLU A 1 108 ? 20.158 -15.244 6.104 1.00 56.84 108 GLU A O 1
ATOM 873 N N . SER A 1 109 ? 20.853 -15.632 4.006 1.00 59.00 109 SER A N 1
ATOM 874 C CA . SER A 1 109 ? 21.422 -14.287 3.869 1.00 59.00 109 SER A CA 1
ATOM 875 C C . SER A 1 109 ? 20.276 -13.276 3.988 1.00 59.00 109 SER A C 1
ATOM 877 O O . SER A 1 109 ? 19.349 -13.342 3.179 1.00 59.00 109 SER A O 1
ATOM 879 N N . PRO A 1 110 ? 20.293 -12.377 4.989 1.00 72.81 110 PRO A N 1
ATOM 880 C CA . PRO A 1 110 ? 19.169 -11.485 5.235 1.00 72.81 110 PRO A CA 1
ATOM 881 C C . PRO A 1 110 ? 18.921 -10.619 3.999 1.00 72.81 110 PRO A C 1
ATOM 883 O O . PRO A 1 110 ? 19.863 -10.063 3.428 1.00 72.81 110 PRO A O 1
ATOM 886 N N . VAL A 1 111 ? 17.657 -10.513 3.573 1.00 85.06 111 VAL A N 1
ATOM 887 C CA . VAL A 1 111 ? 17.268 -9.615 2.478 1.00 85.06 111 VAL A CA 1
ATOM 888 C C . VAL A 1 111 ? 17.684 -8.200 2.870 1.00 85.06 111 VAL A C 1
ATOM 890 O O . VAL A 1 111 ? 17.305 -7.709 3.934 1.00 85.06 111 VAL A O 1
ATOM 893 N N . SER A 1 112 ? 18.488 -7.535 2.037 1.00 94.50 112 SER A N 1
ATOM 894 C CA . SER A 1 112 ? 18.937 -6.187 2.376 1.00 94.50 112 SER A CA 1
ATOM 895 C C . SER A 1 112 ? 17.773 -5.195 2.287 1.00 94.50 112 SER A C 1
ATOM 897 O O . SER A 1 112 ? 16.853 -5.355 1.480 1.00 94.50 112 SER A O 1
ATOM 899 N N . LEU A 1 113 ? 17.834 -4.107 3.061 1.00 96.00 113 LEU A N 1
ATOM 900 C CA . LEU A 1 113 ? 16.867 -3.011 2.928 1.00 96.00 113 LEU A CA 1
ATOM 901 C C . LEU A 1 113 ? 16.815 -2.488 1.485 1.00 96.00 113 LEU A C 1
ATOM 903 O O . LEU A 1 113 ? 15.739 -2.193 0.971 1.00 96.00 113 LEU A O 1
ATOM 907 N N . ARG A 1 114 ? 17.973 -2.411 0.814 1.00 96.38 114 ARG A N 1
ATOM 908 C CA . ARG A 1 114 ? 18.055 -2.012 -0.594 1.00 96.38 114 ARG A CA 1
ATOM 909 C C . ARG A 1 114 ? 17.247 -2.957 -1.480 1.00 96.38 114 ARG A C 1
ATOM 911 O O . ARG A 1 114 ? 16.503 -2.482 -2.331 1.00 96.38 114 ARG A O 1
ATOM 918 N N . ASP A 1 115 ? 17.344 -4.265 -1.258 1.00 95.81 115 ASP A N 1
ATOM 919 C CA . ASP A 1 115 ? 16.580 -5.254 -2.021 1.00 95.81 115 ASP A CA 1
ATOM 920 C C . ASP A 1 115 ? 15.078 -5.131 -1.766 1.00 95.81 115 ASP A C 1
ATOM 922 O O . ASP A 1 115 ? 14.305 -5.137 -2.724 1.00 95.81 115 ASP A O 1
ATOM 926 N N . LEU A 1 116 ? 14.651 -4.951 -0.511 1.00 96.81 116 LEU A N 1
ATOM 927 C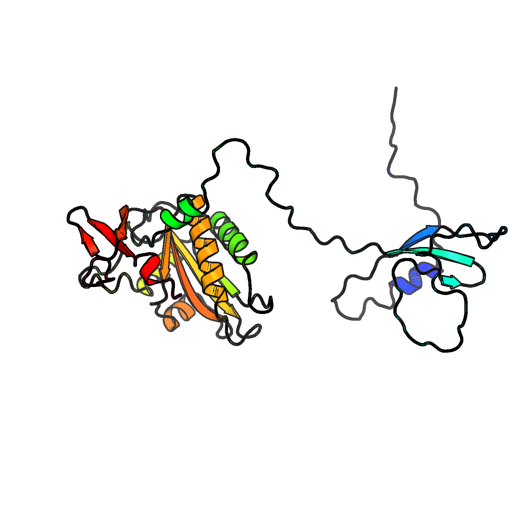 CA . LEU A 1 116 ? 13.239 -4.710 -0.192 1.00 96.81 116 LEU A CA 1
ATOM 928 C C . LEU A 1 116 ? 12.725 -3.450 -0.890 1.00 96.81 116 LEU A C 1
ATOM 930 O O . LEU A 1 116 ? 11.692 -3.496 -1.554 1.00 96.81 116 LEU A O 1
ATOM 934 N N . VAL A 1 117 ? 13.472 -2.345 -0.818 1.00 98.00 117 VAL A N 1
ATOM 935 C CA . VAL A 1 117 ? 13.109 -1.091 -1.488 1.00 98.00 117 VAL A CA 1
ATOM 936 C C . VAL A 1 117 ? 13.066 -1.268 -3.003 1.00 98.00 117 VAL A C 1
ATOM 938 O O . VAL A 1 117 ? 12.178 -0.711 -3.635 1.00 98.00 117 VAL A O 1
ATOM 941 N N . LEU A 1 118 ? 13.959 -2.045 -3.621 1.00 96.69 118 LEU A N 1
ATOM 942 C CA . LEU A 1 118 ? 13.942 -2.286 -5.070 1.00 96.69 118 LEU A CA 1
ATOM 943 C C . LEU A 1 118 ? 12.834 -3.252 -5.522 1.00 96.69 118 LEU A C 1
ATOM 945 O O . LEU A 1 118 ? 12.334 -3.130 -6.641 1.00 96.69 118 LEU A O 1
ATOM 949 N N . ARG A 1 119 ? 12.411 -4.184 -4.670 1.00 96.06 119 ARG A N 1
ATOM 950 C CA . ARG A 1 119 ? 11.297 -5.106 -4.953 1.00 96.06 119 ARG A CA 1
ATOM 951 C C . ARG A 1 119 ? 9.932 -4.494 -4.645 1.00 96.06 119 ARG A C 1
ATOM 953 O O . ARG A 1 119 ? 8.934 -4.888 -5.250 1.00 96.06 119 ARG A O 1
ATOM 960 N N . ASN A 1 120 ? 9.883 -3.517 -3.738 1.00 98.00 120 ASN A N 1
ATOM 961 C CA . ASN A 1 120 ? 8.665 -2.828 -3.341 1.00 98.00 120 ASN A CA 1
ATOM 962 C C . ASN A 1 120 ? 8.182 -1.879 -4.447 1.00 98.00 120 ASN A C 1
ATOM 964 O O . ASN A 1 120 ? 8.520 -0.692 -4.510 1.00 98.00 120 ASN A O 1
ATOM 968 N N . ARG A 1 121 ? 7.427 -2.438 -5.389 1.00 98.19 121 ARG A N 1
ATOM 969 C CA . ARG A 1 121 ? 6.766 -1.730 -6.486 1.00 98.19 121 ARG A CA 1
ATOM 970 C C . ARG A 1 121 ? 5.266 -1.661 -6.224 1.00 98.19 121 ARG A C 1
ATOM 972 O O . ARG A 1 121 ? 4.722 -2.479 -5.487 1.00 98.19 121 ARG A O 1
ATOM 979 N N . SER A 1 122 ? 4.601 -0.688 -6.842 1.00 98.56 122 SER A N 1
ATOM 980 C CA . SER A 1 122 ? 3.141 -0.631 -6.831 1.00 98.56 122 SER A CA 1
ATOM 981 C C . SER A 1 122 ? 2.588 -1.692 -7.776 1.00 98.56 122 SER A C 1
ATOM 983 O O . SER A 1 122 ? 2.608 -1.500 -8.992 1.00 98.56 122 SER A O 1
ATOM 985 N N . TYR A 1 123 ? 2.091 -2.787 -7.212 1.00 98.62 123 TYR A N 1
ATOM 986 C CA . TYR A 1 123 ? 1.370 -3.821 -7.948 1.00 98.62 123 TYR A CA 1
ATOM 987 C C . TYR A 1 123 ? -0.116 -3.482 -7.961 1.00 98.62 123 TYR A C 1
ATOM 989 O O . TYR A 1 123 ? -0.669 -3.006 -6.973 1.00 98.62 123 TYR A O 1
ATOM 997 N N . ARG A 1 124 ? -0.764 -3.688 -9.096 1.00 98.56 124 ARG A N 1
ATOM 998 C CA . ARG A 1 124 ? -2.172 -3.379 -9.349 1.00 98.56 124 ARG A CA 1
ATOM 999 C C . ARG A 1 124 ? -2.928 -4.573 -9.914 1.00 98.56 124 ARG A C 1
ATOM 1001 O O . ARG A 1 124 ? -4.135 -4.467 -10.077 1.00 98.56 124 ARG A O 1
ATOM 1008 N N . ARG A 1 125 ? -2.233 -5.680 -10.187 1.00 98.62 125 ARG A N 1
ATOM 1009 C CA . ARG A 1 125 ? -2.806 -6.993 -10.491 1.00 98.62 125 ARG A CA 1
ATOM 1010 C C . ARG A 1 125 ? -2.281 -8.031 -9.517 1.00 98.62 125 ARG A C 1
ATOM 1012 O O . ARG A 1 125 ? -1.079 -8.091 -9.243 1.00 98.62 125 ARG A O 1
ATOM 1019 N N . PHE A 1 126 ? -3.188 -8.856 -9.021 1.00 98.69 126 PHE A N 1
ATOM 1020 C CA . PHE A 1 126 ? -2.927 -9.828 -7.969 1.00 98.69 126 PHE A CA 1
ATOM 1021 C C . PHE A 1 126 ? -3.534 -11.183 -8.318 1.00 98.69 126 PHE A C 1
ATOM 1023 O O . PHE A 1 126 ? -4.376 -11.284 -9.198 1.00 98.69 126 PHE A O 1
ATOM 1030 N N . TYR A 1 127 ? -3.119 -12.241 -7.636 1.00 98.50 127 TYR A N 1
ATOM 1031 C CA . TYR A 1 127 ? -3.890 -13.480 -7.615 1.00 98.50 127 TYR A CA 1
ATOM 1032 C C . TYR A 1 127 ? -5.018 -13.310 -6.593 1.00 98.50 127 TYR A C 1
ATOM 1034 O O . TYR A 1 127 ? -4.774 -13.416 -5.391 1.00 98.50 127 TYR A O 1
ATOM 1042 N N . GLN A 1 128 ? -6.226 -12.967 -7.058 1.00 98.44 128 GLN A N 1
ATOM 1043 C CA . GLN A 1 128 ? -7.362 -12.639 -6.181 1.00 98.44 128 GLN A CA 1
ATOM 1044 C C . GLN A 1 128 ? -7.787 -13.821 -5.291 1.00 98.44 128 GLN A C 1
ATOM 1046 O O . GLN A 1 128 ? -8.313 -13.619 -4.199 1.00 98.44 128 GLN A O 1
ATOM 1051 N N . ASP A 1 129 ? -7.552 -15.048 -5.755 1.00 97.62 129 ASP A N 1
ATOM 1052 C CA . ASP A 1 129 ? -7.836 -16.311 -5.071 1.00 97.62 129 ASP A CA 1
ATOM 1053 C C . ASP A 1 129 ? -6.827 -16.652 -3.961 1.00 97.62 129 ASP A C 1
ATOM 1055 O O . ASP A 1 129 ? -7.096 -17.506 -3.116 1.00 97.62 129 ASP A O 1
ATOM 1059 N N . VAL A 1 130 ? -5.681 -15.966 -3.913 1.00 98.31 130 VAL A N 1
ATOM 1060 C CA . VAL A 1 130 ? -4.694 -16.137 -2.844 1.00 98.31 130 VAL A CA 1
ATOM 1061 C C . VAL A 1 130 ? -5.069 -15.247 -1.664 1.00 98.31 130 VAL A C 1
ATOM 1063 O O . VAL A 1 130 ? -4.786 -14.045 -1.642 1.00 98.31 130 VAL A O 1
ATOM 1066 N N . ALA A 1 131 ? -5.707 -15.861 -0.670 1.00 97.69 131 ALA A N 1
ATOM 1067 C CA . ALA A 1 131 ? -6.102 -15.198 0.563 1.00 97.69 131 ALA A CA 1
ATOM 1068 C C . ALA A 1 131 ? -4.889 -14.682 1.355 1.00 97.69 131 ALA A C 1
ATOM 1070 O O . ALA A 1 131 ? -3.843 -15.328 1.425 1.00 97.69 131 ALA A O 1
ATOM 1071 N N . ILE A 1 132 ? -5.068 -13.526 1.990 1.00 98.50 132 ILE A N 1
ATOM 1072 C CA . ILE A 1 132 ? -4.188 -13.015 3.042 1.00 98.50 132 ILE A CA 1
ATOM 1073 C C . ILE A 1 132 ? -4.967 -13.142 4.344 1.00 98.50 132 ILE A C 1
ATOM 1075 O O . ILE A 1 132 ? -6.099 -12.669 4.421 1.00 98.50 132 ILE A O 1
ATOM 1079 N N . ASP A 1 133 ? -4.398 -13.787 5.356 1.00 97.19 133 ASP A N 1
ATOM 1080 C CA . ASP A 1 133 ? -5.070 -13.919 6.646 1.00 97.19 133 ASP A CA 1
ATOM 1081 C C . ASP A 1 133 ? -4.995 -12.630 7.485 1.00 97.19 133 ASP A C 1
ATOM 1083 O O . ASP A 1 133 ? -4.198 -11.715 7.249 1.00 97.19 133 ASP A O 1
ATOM 1087 N N . LEU A 1 134 ? -5.874 -12.542 8.486 1.00 98.31 134 LEU A N 1
ATOM 1088 C CA . LEU A 1 134 ? -5.938 -11.385 9.374 1.00 98.31 134 LEU A CA 1
ATOM 1089 C C . LEU A 1 134 ? -4.650 -11.212 10.190 1.00 98.31 134 LEU A C 1
ATOM 1091 O O . LEU A 1 134 ? -4.283 -10.078 10.494 1.00 98.31 134 LEU A O 1
ATOM 1095 N N . GLU A 1 135 ? -3.973 -12.304 10.549 1.00 98.56 135 GLU A N 1
ATOM 1096 C CA . GLU A 1 135 ? -2.749 -12.236 11.351 1.00 98.56 135 GLU A CA 1
ATOM 1097 C C . GLU A 1 135 ? -1.614 -11.584 10.566 1.00 98.56 135 GLU A C 1
ATOM 1099 O O . GLU A 1 135 ? -0.965 -10.675 11.072 1.00 98.56 135 GLU A O 1
ATOM 1104 N N . THR A 1 136 ? -1.482 -11.912 9.283 1.00 98.69 136 THR A N 1
ATOM 1105 C CA . THR A 1 136 ? -0.572 -11.241 8.358 1.00 98.69 136 THR A CA 1
ATOM 1106 C C . THR A 1 136 ? -0.835 -9.739 8.342 1.00 98.69 136 THR A C 1
ATOM 1108 O O . THR A 1 136 ? 0.096 -8.951 8.489 1.00 98.69 136 THR A O 1
ATOM 1111 N N . LEU A 1 137 ? -2.097 -9.303 8.227 1.00 98.81 137 LEU A N 1
ATOM 1112 C CA . LEU A 1 137 ? -2.419 -7.870 8.274 1.00 98.81 137 LEU A CA 1
ATOM 1113 C C . LEU A 1 137 ? -2.042 -7.237 9.623 1.00 98.81 137 LEU A C 1
ATOM 1115 O O . LEU A 1 137 ? -1.556 -6.109 9.651 1.00 98.81 137 LEU A O 1
ATOM 1119 N N . ARG A 1 138 ? -2.237 -7.947 10.738 1.00 98.75 138 ARG A N 1
ATOM 1120 C CA . ARG A 1 138 ? -1.878 -7.467 12.082 1.00 98.75 138 ARG A CA 1
ATOM 1121 C C . ARG A 1 138 ? -0.371 -7.331 12.265 1.00 98.75 138 ARG A C 1
ATOM 1123 O O . ARG A 1 138 ? 0.062 -6.321 12.809 1.00 98.75 138 ARG A O 1
ATOM 1130 N N . GLU A 1 139 ? 0.413 -8.285 11.775 1.00 98.62 139 GLU A N 1
ATOM 1131 C CA . GLU A 1 139 ? 1.877 -8.217 11.778 1.00 98.62 139 GLU A CA 1
ATOM 1132 C C . GLU A 1 139 ? 2.377 -7.012 10.971 1.00 98.62 139 GLU A C 1
ATOM 1134 O O . GLU A 1 139 ? 3.254 -6.279 11.423 1.00 98.62 139 GLU A O 1
ATOM 1139 N N . LEU A 1 140 ? 1.767 -6.740 9.812 1.00 98.75 140 LEU A N 1
ATOM 1140 C CA . LEU A 1 140 ? 2.084 -5.550 9.019 1.00 98.75 140 LEU A CA 1
ATOM 1141 C C . LEU A 1 140 ? 1.762 -4.248 9.768 1.00 98.75 140 LEU A C 1
ATOM 1143 O O . LEU A 1 140 ? 2.550 -3.301 9.738 1.00 98.75 140 LEU A O 1
ATOM 1147 N N . ILE A 1 141 ? 0.628 -4.195 10.474 1.00 98.69 141 ILE A N 1
ATOM 1148 C CA . ILE A 1 141 ? 0.302 -3.056 11.342 1.00 98.69 141 ILE A CA 1
ATOM 1149 C C . ILE A 1 141 ? 1.280 -2.942 12.512 1.00 98.69 141 ILE A C 1
ATOM 1151 O O . ILE A 1 141 ? 1.587 -1.824 12.920 1.00 98.69 141 ILE A O 1
ATOM 1155 N N . ASP A 1 142 ? 1.806 -4.046 13.041 1.00 98.62 142 ASP A N 1
ATOM 1156 C CA . ASP A 1 142 ? 2.780 -4.001 14.132 1.00 98.62 142 ASP A CA 1
ATOM 1157 C C . ASP A 1 142 ? 4.096 -3.326 13.706 1.00 98.62 142 ASP A C 1
ATOM 1159 O O . ASP A 1 142 ? 4.675 -2.554 14.475 1.00 98.62 142 ASP A O 1
ATOM 1163 N N . LEU A 1 143 ? 4.499 -3.495 12.439 1.00 98.44 143 LEU A N 1
ATOM 1164 C CA . LEU A 1 143 ? 5.608 -2.743 11.837 1.00 98.44 143 LEU A CA 1
ATOM 1165 C C . LEU A 1 143 ? 5.296 -1.240 11.754 1.00 98.44 143 LEU A C 1
ATOM 1167 O O . LEU A 1 143 ? 6.111 -0.403 12.155 1.00 98.44 143 LEU A O 1
ATOM 1171 N N . ALA A 1 144 ? 4.098 -0.873 11.284 1.00 98.06 144 ALA A N 1
ATOM 1172 C CA . ALA A 1 144 ? 3.659 0.525 11.272 1.00 98.06 144 ALA A CA 1
ATOM 1173 C C . ALA A 1 144 ? 3.578 1.128 12.681 1.00 98.06 144 ALA A C 1
ATOM 1175 O O . ALA A 1 144 ? 3.961 2.279 12.875 1.00 98.06 144 ALA A O 1
ATOM 1176 N N . ARG A 1 145 ? 3.139 0.358 13.683 1.00 97.81 145 ARG A N 1
ATOM 1177 C CA . ARG A 1 145 ? 3.063 0.786 15.088 1.00 97.81 145 ARG A CA 1
ATOM 1178 C C . ARG A 1 145 ? 4.435 1.163 15.649 1.00 97.81 145 ARG A C 1
ATOM 1180 O O . ARG A 1 145 ? 4.518 2.033 16.509 1.00 97.81 145 ARG A O 1
ATOM 1187 N N . CYS A 1 146 ? 5.498 0.523 15.167 1.00 97.56 146 CYS A N 1
ATOM 1188 C CA . CYS A 1 146 ? 6.875 0.817 15.566 1.00 97.56 146 CYS A CA 1
ATOM 1189 C C . CYS A 1 146 ? 7.511 1.973 14.772 1.00 97.56 146 CYS A C 1
ATOM 1191 O O . CYS A 1 146 ? 8.663 2.327 15.022 1.00 97.56 146 CYS A O 1
ATOM 1193 N N . SER A 1 147 ? 6.792 2.552 13.808 1.00 97.25 147 SER A N 1
ATOM 1194 C CA . SER A 1 147 ? 7.299 3.646 12.980 1.00 97.25 147 SER A CA 1
ATOM 1195 C C . SER A 1 147 ? 7.289 4.987 13.722 1.00 97.25 147 SER A C 1
ATOM 1197 O O . SER A 1 147 ? 6.519 5.201 14.658 1.00 97.25 147 SER A O 1
ATOM 1199 N N . ALA A 1 148 ? 8.152 5.913 13.294 1.00 97.31 148 ALA A N 1
ATOM 1200 C CA . ALA A 1 148 ? 8.216 7.254 13.867 1.00 97.31 148 ALA A CA 1
ATOM 1201 C C . ALA A 1 148 ? 6.887 8.012 13.700 1.00 97.31 148 ALA A C 1
ATOM 1203 O O . ALA A 1 148 ? 6.205 7.877 12.685 1.00 97.31 148 ALA A O 1
ATOM 1204 N N . SER A 1 149 ? 6.557 8.851 14.684 1.00 97.81 149 SER A N 1
ATOM 1205 C CA . SER A 1 149 ? 5.361 9.698 14.678 1.00 97.81 149 SER A CA 1
ATOM 1206 C C . SER A 1 149 ? 5.684 11.099 15.191 1.00 97.81 149 SER A C 1
ATOM 1208 O O . SER A 1 149 ? 6.435 11.265 16.160 1.00 97.81 149 SER A O 1
ATOM 1210 N N . GLY A 1 150 ? 5.109 12.121 14.555 1.00 95.94 150 GLY A N 1
ATOM 1211 C CA . GLY A 1 150 ? 5.305 13.523 14.916 1.00 95.94 150 GLY A CA 1
ATOM 1212 C C . GLY A 1 150 ? 4.939 13.817 16.375 1.00 95.94 150 GLY A C 1
ATOM 1213 O O . GLY A 1 150 ? 3.794 13.647 16.799 1.00 95.94 150 GLY A O 1
ATOM 1214 N N . SER A 1 151 ? 5.918 14.281 17.160 1.00 95.69 151 SER A N 1
ATOM 1215 C CA . SER A 1 151 ? 5.796 14.464 18.620 1.00 95.69 151 SER A CA 1
ATOM 1216 C C . SER A 1 151 ? 5.322 13.201 19.361 1.00 95.69 151 SER A C 1
ATOM 1218 O O . SER A 1 151 ? 4.726 13.305 20.430 1.00 95.69 151 SER A O 1
ATOM 1220 N N . ASN A 1 152 ? 5.560 12.018 18.782 1.00 96.94 152 ASN A N 1
ATOM 1221 C CA . ASN A 1 152 ? 5.122 10.715 19.279 1.00 96.94 152 ASN A CA 1
ATOM 1222 C C . ASN A 1 152 ? 3.602 10.600 19.538 1.00 96.94 152 ASN A C 1
ATOM 1224 O O . ASN A 1 152 ? 3.175 9.803 20.376 1.00 96.94 152 ASN A O 1
ATOM 1228 N N . ARG A 1 153 ? 2.776 11.403 18.845 1.00 97.00 153 ARG A N 1
ATOM 1229 C CA . ARG A 1 153 ? 1.318 11.458 19.072 1.00 97.00 153 ARG A CA 1
ATOM 1230 C C . ARG A 1 153 ? 0.601 10.164 18.705 1.00 97.00 153 ARG A C 1
ATOM 1232 O O . ARG A 1 153 ? -0.418 9.862 19.312 1.00 97.00 153 ARG A O 1
ATOM 1239 N N . GLN A 1 154 ? 1.121 9.431 17.719 1.00 97.56 154 GLN A N 1
ATOM 1240 C CA . GLN A 1 154 ? 0.562 8.171 17.223 1.00 97.56 154 GLN A CA 1
ATOM 1241 C C . GLN A 1 154 ? -0.940 8.287 16.866 1.00 97.56 154 GLN A C 1
ATOM 1243 O O . GLN A 1 154 ? -1.757 7.518 17.377 1.00 97.56 154 GLN A O 1
ATOM 1248 N N . PRO A 1 155 ? -1.338 9.247 16.000 1.00 98.06 155 PRO A N 1
ATOM 1249 C CA . PRO A 1 155 ? -2.750 9.510 15.711 1.00 98.06 155 PRO A CA 1
ATOM 1250 C C . PRO A 1 155 ? -3.388 8.476 14.770 1.00 98.06 155 PRO A C 1
ATOM 1252 O O . PRO A 1 155 ? -4.588 8.534 14.525 1.00 98.06 155 PRO A O 1
ATOM 1255 N N . LEU A 1 156 ? -2.607 7.556 14.199 1.00 98.75 15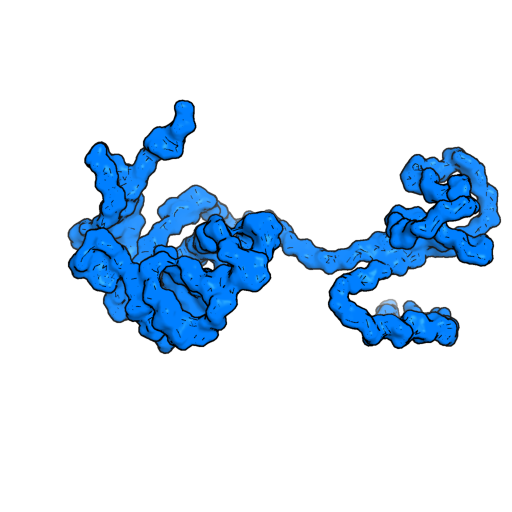6 LEU A N 1
ATOM 1256 C CA . LEU A 1 156 ? -3.096 6.656 13.159 1.00 98.75 156 LEU A CA 1
ATOM 1257 C C . LEU A 1 156 ? -3.927 5.502 13.732 1.00 98.75 156 LEU A C 1
ATOM 1259 O O . LEU A 1 156 ? -3.539 4.858 14.710 1.00 98.75 156 LEU A O 1
ATOM 1263 N N . LYS A 1 157 ? -5.044 5.202 13.067 1.00 98.62 157 LYS A N 1
ATOM 1264 C CA . LYS A 1 157 ? -5.870 4.002 13.268 1.00 98.62 157 LYS A CA 1
ATOM 1265 C C . LYS A 1 157 ? -5.987 3.244 11.948 1.00 98.62 157 LYS A C 1
ATOM 1267 O O . LYS A 1 157 ? -5.686 3.788 10.889 1.00 98.62 157 LYS A O 1
ATOM 1272 N N . TYR A 1 158 ? -6.422 1.988 12.004 1.00 98.81 158 TYR A N 1
ATOM 1273 C CA . TYR A 1 158 ? -6.455 1.121 10.828 1.00 98.81 158 TYR A CA 1
ATOM 1274 C C . TYR A 1 158 ? -7.745 0.308 10.776 1.00 98.81 158 TYR A C 1
ATOM 1276 O O . TYR A 1 158 ? -8.154 -0.263 11.786 1.00 98.81 158 TYR A O 1
ATOM 1284 N N . VAL A 1 159 ? -8.347 0.211 9.590 1.00 98.81 159 VAL A N 1
ATOM 1285 C CA . VAL A 1 159 ? -9.384 -0.787 9.288 1.00 98.81 159 VAL A CA 1
ATOM 1286 C C . VAL A 1 159 ? -8.759 -1.864 8.414 1.00 98.81 159 VAL A C 1
ATOM 1288 O O . VAL A 1 159 ? -8.125 -1.559 7.405 1.00 98.81 159 VAL A O 1
ATOM 1291 N N . LEU A 1 160 ? -8.934 -3.123 8.813 1.00 98.81 160 LEU A N 1
ATOM 1292 C CA . LEU A 1 160 ? -8.395 -4.288 8.116 1.00 98.81 160 LEU A CA 1
ATOM 1293 C C . LEU A 1 160 ? -9.528 -5.018 7.394 1.00 98.81 160 LEU A C 1
ATOM 1295 O O . LEU A 1 160 ? -10.583 -5.274 7.980 1.00 98.81 160 LEU A O 1
ATOM 1299 N N . SER A 1 161 ? -9.306 -5.366 6.130 1.00 98.62 161 SER A N 1
ATOM 1300 C CA . SER A 1 161 ? -10.222 -6.187 5.344 1.00 98.62 161 SER A CA 1
ATOM 1301 C C . SER A 1 161 ? -9.455 -7.300 4.649 1.00 98.62 161 SER A C 1
ATOM 1303 O O . SER A 1 161 ? -8.615 -7.038 3.798 1.00 98.62 161 SER A O 1
ATOM 1305 N N . CYS A 1 162 ? -9.769 -8.541 4.999 1.00 97.69 162 CYS A N 1
ATOM 1306 C CA . CYS A 1 162 ? -9.335 -9.751 4.297 1.00 97.69 162 CYS A CA 1
ATOM 1307 C C . CYS A 1 162 ? -10.528 -10.653 3.928 1.00 97.69 162 CYS A C 1
ATOM 1309 O O . CYS A 1 162 ? -10.345 -11.788 3.501 1.00 97.69 162 CYS A O 1
ATOM 1311 N N . ASP A 1 163 ? -11.755 -10.158 4.120 1.00 97.56 163 ASP A N 1
ATOM 1312 C CA . ASP A 1 163 ? -12.987 -10.858 3.759 1.00 97.56 163 ASP A CA 1
ATOM 1313 C C . ASP A 1 163 ? -13.341 -10.581 2.285 1.00 97.56 163 ASP A C 1
ATOM 1315 O O . ASP A 1 163 ? -13.410 -9.408 1.901 1.00 97.56 163 ASP A O 1
ATOM 1319 N N . PRO A 1 164 ? -13.606 -11.609 1.455 1.00 97.62 164 PRO A N 1
ATOM 1320 C CA . PRO A 1 164 ? -13.924 -11.422 0.040 1.00 97.62 164 PRO A CA 1
ATOM 1321 C C . PRO A 1 164 ? -15.122 -10.504 -0.224 1.00 97.62 164 PRO A C 1
ATOM 1323 O O . PRO A 1 164 ? -15.074 -9.700 -1.156 1.00 97.62 164 PRO A O 1
ATOM 1326 N N . SER A 1 165 ? -16.175 -10.576 0.596 1.00 97.81 165 SER A N 1
ATOM 1327 C CA . SER A 1 165 ? -17.388 -9.771 0.399 1.00 97.81 165 SER A CA 1
ATOM 1328 C C . SER A 1 165 ? -17.121 -8.297 0.701 1.00 97.81 165 SER A C 1
ATOM 1330 O O . SER A 1 165 ? -17.470 -7.418 -0.088 1.00 97.81 165 SER A O 1
ATOM 1332 N N . LYS A 1 166 ? -16.421 -8.013 1.804 1.00 98.19 166 LYS A N 1
ATOM 1333 C CA . LYS A 1 166 ? -15.981 -6.658 2.152 1.00 98.19 166 LYS A CA 1
ATOM 1334 C C . LYS A 1 166 ? -14.995 -6.109 1.118 1.00 98.19 166 LYS A C 1
ATOM 1336 O O . LYS A 1 166 ? -15.118 -4.958 0.707 1.00 98.19 166 LYS A O 1
ATOM 1341 N N . ASN A 1 167 ? -14.066 -6.930 0.634 1.00 98.56 167 ASN A N 1
ATOM 1342 C CA . ASN A 1 167 ? -13.132 -6.545 -0.424 1.00 98.56 167 ASN A CA 1
ATOM 1343 C C . ASN A 1 167 ? -13.857 -6.184 -1.731 1.00 98.56 167 ASN A C 1
ATOM 1345 O O . ASN A 1 167 ? -13.480 -5.212 -2.389 1.00 98.56 167 ASN A O 1
ATOM 1349 N N . ALA A 1 168 ? -14.905 -6.933 -2.089 1.00 98.12 168 ALA A N 1
ATOM 1350 C CA . ALA A 1 168 ? -15.742 -6.648 -3.251 1.00 98.12 168 ALA A CA 1
ATOM 1351 C C . ALA A 1 168 ? -16.512 -5.325 -3.108 1.00 98.12 168 ALA A C 1
ATOM 1353 O O . ALA A 1 168 ? -16.668 -4.615 -4.098 1.00 98.12 168 ALA A O 1
ATOM 1354 N N . ALA A 1 169 ? -16.930 -4.962 -1.891 1.00 98.56 169 ALA A N 1
ATOM 1355 C CA . ALA A 1 169 ? -17.562 -3.673 -1.608 1.00 98.56 169 ALA A CA 1
ATOM 1356 C C . ALA A 1 169 ? -16.567 -2.494 -1.639 1.00 98.56 169 ALA A C 1
ATOM 1358 O O . ALA A 1 169 ? -16.918 -1.405 -2.082 1.00 98.56 169 ALA A O 1
ATOM 1359 N N . ILE A 1 170 ? -15.315 -2.707 -1.212 1.00 98.69 170 ILE A N 1
ATOM 1360 C CA . ILE A 1 170 ? -14.259 -1.678 -1.217 1.00 98.69 170 ILE A CA 1
ATOM 1361 C C . ILE A 1 170 ? -13.749 -1.389 -2.634 1.00 98.69 170 ILE A C 1
ATOM 1363 O O . ILE A 1 170 ? -13.547 -0.230 -2.992 1.00 98.69 170 ILE A O 1
ATOM 1367 N N . PHE A 1 171 ? -13.516 -2.427 -3.442 1.00 98.62 171 PHE A N 1
ATOM 1368 C CA . PHE A 1 171 ? -12.890 -2.305 -4.762 1.00 98.62 171 PHE A CA 1
ATOM 1369 C C . PHE A 1 171 ? -13.475 -1.200 -5.671 1.00 98.62 171 PHE A C 1
ATOM 1371 O O . PHE A 1 171 ? -12.686 -0.382 -6.155 1.00 98.62 171 PHE A O 1
ATOM 1378 N N . PRO A 1 172 ? -14.805 -1.105 -5.899 1.00 98.44 172 PRO A N 1
ATOM 1379 C CA . PRO A 1 172 ? -15.380 -0.094 -6.793 1.00 98.44 172 PRO A CA 1
ATOM 1380 C C . PRO A 1 172 ? -15.170 1.352 -6.317 1.00 98.44 172 PRO A C 1
ATOM 1382 O O . PRO A 1 172 ? -15.349 2.283 -7.096 1.00 98.44 172 PRO A O 1
ATOM 1385 N N . LEU A 1 173 ? -14.760 1.554 -5.061 1.00 98.62 173 LEU A N 1
ATOM 1386 C CA . LEU A 1 173 ? -14.511 2.868 -4.460 1.00 98.62 173 LEU A CA 1
ATOM 1387 C C . LEU A 1 173 ? -13.070 3.356 -4.681 1.00 98.62 173 LEU A C 1
ATOM 1389 O O . LEU A 1 173 ? -12.684 4.420 -4.192 1.00 98.62 173 LEU A O 1
ATOM 1393 N N . THR A 1 174 ? -12.257 2.585 -5.405 1.00 98.31 174 THR A N 1
ATOM 1394 C CA . THR A 1 174 ? -10.851 2.886 -5.700 1.00 98.31 174 THR A CA 1
ATOM 1395 C C . THR A 1 174 ? -10.651 3.216 -7.178 1.00 98.31 174 THR A C 1
ATOM 1397 O O . THR A 1 174 ? -11.324 2.668 -8.048 1.00 98.31 174 THR A O 1
ATOM 1400 N N . ARG A 1 175 ? -9.706 4.114 -7.481 1.00 97.88 175 ARG A N 1
ATOM 1401 C CA . ARG A 1 175 ? -9.305 4.444 -8.859 1.00 97.88 175 ARG A CA 1
ATOM 1402 C C . ARG A 1 175 ? -7.858 4.036 -9.105 1.00 97.88 175 ARG A C 1
ATOM 1404 O O . ARG A 1 175 ? -6.988 4.281 -8.268 1.00 97.88 175 ARG A O 1
ATOM 1411 N N . TRP A 1 176 ? -7.599 3.456 -10.272 1.00 98.06 176 TRP A N 1
ATOM 1412 C CA . TRP A 1 176 ? -6.331 2.804 -10.586 1.00 98.06 176 TRP A CA 1
ATOM 1413 C C . TRP A 1 176 ? -5.610 3.483 -11.747 1.00 98.06 176 TRP A C 1
ATOM 1415 O O . TRP A 1 176 ? -6.231 3.892 -12.717 1.00 98.06 176 TRP A O 1
ATOM 1425 N N . ALA A 1 177 ? -4.283 3.582 -11.621 1.00 94.81 177 ALA A N 1
ATOM 1426 C CA . ALA A 1 177 ? -3.338 3.907 -12.693 1.00 94.81 177 ALA A CA 1
ATOM 1427 C C . ALA A 1 177 ? -3.772 5.025 -13.670 1.00 94.81 177 ALA A C 1
ATOM 1429 O O . ALA A 1 177 ? -3.840 4.799 -14.871 1.00 94.81 177 ALA A O 1
ATOM 1430 N N . GLY A 1 178 ? -3.998 6.250 -13.181 1.00 95.94 178 GLY A N 1
ATOM 1431 C CA . GLY A 1 178 ? -4.542 7.359 -13.983 1.00 95.94 178 GLY A CA 1
ATOM 1432 C C . GLY A 1 178 ? -3.794 7.755 -15.273 1.00 95.94 178 GLY A C 1
ATOM 1433 O O . GLY A 1 178 ? -4.366 8.481 -16.083 1.00 95.94 178 GLY A O 1
ATOM 1434 N N . PHE A 1 179 ? -2.553 7.304 -15.502 1.00 96.00 179 PHE A N 1
ATOM 1435 C CA . PHE A 1 179 ? -1.874 7.490 -16.797 1.00 96.00 179 PHE A CA 1
ATOM 1436 C C . PHE A 1 179 ? -2.227 6.425 -17.847 1.00 96.00 179 PHE A C 1
ATOM 1438 O O . PHE A 1 179 ? -2.093 6.692 -19.039 1.00 96.00 179 PHE A O 1
ATOM 1445 N N . LEU A 1 180 ? -2.737 5.263 -17.435 1.00 96.25 180 LEU A N 1
ATOM 1446 C CA . LEU A 1 180 ? -3.228 4.210 -18.325 1.00 96.25 180 LEU A CA 1
ATOM 1447 C C . LEU A 1 180 ? -4.718 4.441 -18.610 1.00 96.25 180 LEU A C 1
ATOM 1449 O O . LEU A 1 180 ? -5.579 3.795 -18.022 1.00 96.25 180 LEU A O 1
ATOM 1453 N N . ARG A 1 181 ? -5.026 5.402 -19.488 1.00 93.44 181 ARG A N 1
ATOM 1454 C CA . ARG A 1 181 ? -6.409 5.870 -19.726 1.00 93.44 181 ARG A CA 1
ATOM 1455 C C . ARG A 1 181 ? -7.361 4.782 -20.224 1.00 93.44 181 ARG A C 1
ATOM 1457 O O . ARG A 1 181 ? -8.539 4.824 -19.889 1.00 93.44 181 ARG A O 1
ATOM 1464 N N . ASP A 1 182 ? -6.836 3.812 -20.963 1.00 94.44 182 ASP A N 1
ATOM 1465 C CA . ASP A 1 182 ? -7.619 2.716 -21.543 1.00 94.44 182 ASP A CA 1
ATOM 1466 C C . ASP A 1 182 ? -7.692 1.485 -20.625 1.00 94.44 182 ASP A C 1
ATOM 1468 O O . ASP A 1 182 ? -8.288 0.470 -20.981 1.00 94.44 182 ASP A O 1
ATOM 1472 N N . TRP A 1 183 ? -7.096 1.553 -19.428 1.00 96.25 183 TRP A N 1
ATOM 1473 C CA . TRP A 1 183 ? -7.101 0.456 -18.466 1.00 96.25 183 TRP A CA 1
ATOM 1474 C C . TRP A 1 183 ? -7.961 0.807 -17.240 1.00 96.25 183 TRP A C 1
ATOM 1476 O O . TRP A 1 183 ? -7.551 1.626 -16.417 1.00 96.25 183 TRP A O 1
ATOM 1486 N N . PRO A 1 184 ? -9.133 0.169 -17.052 1.00 92.88 184 PRO A N 1
ATOM 1487 C CA . PRO A 1 184 ? -10.067 0.517 -15.975 1.00 92.88 184 PRO A CA 1
ATOM 1488 C C . PRO A 1 184 ? -9.606 0.069 -14.574 1.00 92.88 184 PRO A C 1
ATOM 1490 O O . PRO A 1 184 ? -10.289 0.335 -13.586 1.00 92.88 184 PRO A O 1
ATOM 1493 N N . GLY A 1 185 ? -8.464 -0.615 -14.470 1.00 96.56 185 GLY A N 1
ATOM 1494 C CA . GLY A 1 185 ? -7.992 -1.278 -13.256 1.00 96.56 185 GLY A CA 1
ATOM 1495 C C . GLY A 1 185 ? -8.010 -2.805 -13.386 1.00 96.56 185 GLY A C 1
ATOM 1496 O O . GLY A 1 185 ? -8.303 -3.333 -14.463 1.00 96.56 185 GLY A O 1
ATOM 1497 N N . PRO A 1 186 ? -7.661 -3.540 -12.315 1.00 97.56 186 PRO A N 1
ATOM 1498 C CA . PRO A 1 186 ? -7.631 -4.998 -12.359 1.00 97.56 186 PRO A CA 1
ATOM 1499 C C . PRO A 1 186 ? -9.023 -5.587 -12.594 1.00 97.56 186 PRO A C 1
ATOM 1501 O O . PRO A 1 186 ? -10.006 -5.210 -11.943 1.00 97.56 186 PRO A O 1
ATOM 1504 N N . ALA A 1 187 ? -9.087 -6.552 -13.509 1.00 97.44 187 ALA A N 1
ATOM 1505 C CA . ALA A 1 187 ? -10.290 -7.329 -13.763 1.00 97.44 187 ALA A CA 1
ATOM 1506 C C . ALA A 1 187 ? -10.626 -8.238 -12.570 1.00 97.44 187 ALA A C 1
ATOM 1508 O O . ALA A 1 187 ? -9.803 -8.467 -11.682 1.00 97.44 187 ALA A O 1
ATOM 1509 N N . GLU A 1 188 ? -11.842 -8.778 -12.547 1.00 97.12 188 GLU A N 1
ATOM 1510 C CA . GLU A 1 188 ? -12.175 -9.873 -11.633 1.00 97.12 188 GLU A CA 1
ATOM 1511 C C . GLU A 1 188 ? -11.226 -11.066 -11.856 1.00 97.12 188 GLU A C 1
ATOM 1513 O O . GLU A 1 188 ? -10.854 -11.378 -12.984 1.00 97.12 188 GLU A O 1
ATOM 1518 N N . GLY A 1 189 ? -10.766 -11.678 -10.766 1.00 97.88 189 GLY A N 1
ATOM 1519 C CA . GLY A 1 189 ? -9.647 -12.623 -10.744 1.00 97.88 189 GLY A CA 1
ATOM 1520 C C . GLY A 1 189 ? -8.276 -11.962 -10.543 1.00 97.88 189 GLY A C 1
ATOM 1521 O O . GLY A 1 189 ? -7.326 -12.653 -10.177 1.00 97.88 189 GLY A O 1
ATOM 1522 N N . GLU A 1 190 ? -8.162 -10.640 -10.729 1.00 98.31 190 GLU A N 1
ATOM 1523 C CA . GLU A 1 190 ? -6.909 -9.883 -10.565 1.00 98.31 190 GLU A CA 1
ATOM 1524 C C . GLU A 1 190 ? -6.930 -8.841 -9.442 1.00 98.31 190 GLU A C 1
ATOM 1526 O O . GLU A 1 190 ? -5.954 -8.109 -9.242 1.00 98.31 190 GLU A O 1
ATOM 1531 N N . ARG A 1 191 ? -8.051 -8.730 -8.726 1.00 98.56 191 ARG A N 1
ATOM 1532 C CA . ARG A 1 191 ? -8.248 -7.714 -7.687 1.00 98.56 191 ARG A CA 1
ATOM 1533 C C . ARG A 1 191 ? -7.460 -8.049 -6.413 1.00 98.56 191 ARG A C 1
ATOM 1535 O O . ARG A 1 191 ? -7.129 -9.212 -6.185 1.00 98.56 191 ARG A O 1
ATOM 1542 N N . PRO A 1 192 ? -7.181 -7.047 -5.560 1.00 98.69 192 PRO A N 1
ATOM 1543 C CA . PRO A 1 192 ? -6.552 -7.269 -4.259 1.00 98.69 192 PRO A CA 1
ATOM 1544 C C . PRO A 1 192 ? -7.339 -8.267 -3.400 1.00 98.69 192 PRO A C 1
ATOM 1546 O O . PRO A 1 192 ? -8.572 -8.230 -3.376 1.00 98.69 192 PRO A O 1
ATOM 1549 N N . SER A 1 193 ? -6.628 -9.119 -2.661 1.00 98.56 193 SER A N 1
ATOM 1550 C CA . SER A 1 193 ? -7.221 -10.068 -1.709 1.00 98.56 193 SER A CA 1
ATOM 1551 C C . SER A 1 193 ? -7.273 -9.527 -0.276 1.00 98.56 193 SER A C 1
ATOM 1553 O O . SER A 1 193 ? -7.901 -10.137 0.590 1.00 98.56 193 SER A O 1
ATOM 1555 N N . ALA A 1 194 ? -6.682 -8.357 -0.020 1.00 98.88 194 ALA A N 1
ATOM 1556 C CA . ALA A 1 194 ? -6.858 -7.620 1.224 1.00 98.88 194 ALA A CA 1
ATOM 1557 C C . ALA A 1 194 ? -6.715 -6.103 1.044 1.00 98.88 194 ALA A C 1
ATOM 1559 O O . ALA A 1 194 ? -6.106 -5.615 0.087 1.00 98.88 194 ALA A O 1
ATOM 1560 N N . TYR A 1 195 ? -7.243 -5.364 2.019 1.00 98.94 195 TYR A N 1
ATOM 1561 C CA . TYR A 1 195 ? -7.086 -3.923 2.155 1.00 98.94 195 TYR A CA 1
ATOM 1562 C C . TYR A 1 195 ? -6.721 -3.527 3.587 1.00 98.94 195 TYR A C 1
ATOM 1564 O O . TYR A 1 195 ? -7.238 -4.086 4.558 1.00 98.94 195 TYR A O 1
ATOM 1572 N N . ILE A 1 196 ? -5.884 -2.498 3.711 1.00 98.94 196 ILE A N 1
ATOM 1573 C CA . ILE A 1 196 ? -5.657 -1.757 4.956 1.00 98.94 196 ILE A CA 1
ATOM 1574 C C . ILE A 1 196 ? -6.027 -0.301 4.700 1.00 98.94 196 ILE A C 1
ATOM 1576 O O . ILE A 1 196 ? -5.420 0.355 3.857 1.00 98.94 196 ILE A O 1
ATOM 1580 N N . ILE A 1 197 ? -7.003 0.224 5.432 1.00 98.88 197 ILE A N 1
ATOM 1581 C CA . ILE A 1 197 ? -7.377 1.636 5.369 1.00 98.88 197 ILE A CA 1
ATOM 1582 C C . ILE A 1 197 ? -6.684 2.344 6.529 1.00 98.88 197 ILE A C 1
ATOM 1584 O O . ILE A 1 197 ? -6.911 1.993 7.686 1.00 98.88 197 ILE A O 1
ATOM 1588 N N . ILE A 1 198 ? -5.840 3.326 6.216 1.00 98.88 198 ILE A N 1
ATOM 1589 C CA . ILE A 1 198 ? -5.142 4.161 7.193 1.00 98.88 198 ILE A CA 1
ATOM 1590 C C . ILE A 1 198 ? -6.015 5.371 7.505 1.00 98.88 198 ILE A C 1
ATOM 1592 O O . ILE A 1 198 ? -6.384 6.144 6.614 1.00 98.88 198 ILE A O 1
ATOM 1596 N N . LEU A 1 199 ? -6.316 5.531 8.786 1.00 98.81 199 LEU A N 1
ATOM 1597 C CA . LEU A 1 199 ? -7.165 6.579 9.321 1.00 98.81 199 LEU A CA 1
ATOM 1598 C C . LEU A 1 199 ? -6.362 7.524 10.217 1.00 98.81 199 LEU A C 1
ATOM 1600 O O . LEU A 1 199 ? -5.444 7.087 10.908 1.00 98.81 199 LEU A O 1
ATOM 1604 N N . GLY A 1 200 ? -6.739 8.799 10.245 1.00 98.50 200 GLY A N 1
ATOM 1605 C CA . GLY A 1 200 ? -6.259 9.784 11.213 1.00 98.50 200 GLY A CA 1
ATOM 1606 C C . GLY A 1 200 ? -7.303 10.048 12.292 1.00 98.50 200 GLY A C 1
ATOM 1607 O O . GLY A 1 200 ? -8.425 10.431 11.977 1.00 98.50 200 GLY A O 1
ATOM 1608 N N . ASP A 1 201 ? -6.946 9.856 13.560 1.00 98.50 201 ASP A N 1
ATOM 1609 C CA . ASP A 1 201 ? -7.793 10.179 14.710 1.00 98.50 201 ASP A CA 1
ATOM 1610 C C . ASP A 1 201 ? -7.745 11.682 15.019 1.00 98.50 201 ASP A C 1
ATOM 1612 O O . ASP A 1 201 ? -6.769 12.198 15.579 1.00 98.50 201 ASP A O 1
ATOM 1616 N N . THR A 1 202 ? -8.819 12.387 14.653 1.00 97.19 202 THR A N 1
ATOM 1617 C CA . THR A 1 202 ? -8.925 13.845 14.806 1.00 97.19 202 THR A CA 1
ATOM 1618 C C . THR A 1 202 ? -9.096 14.301 16.257 1.00 97.19 202 THR A C 1
ATOM 1620 O O . THR A 1 202 ? -9.012 15.506 16.535 1.00 97.19 202 THR A O 1
ATOM 1623 N N . GLU A 1 203 ? -9.323 13.374 17.192 1.00 97.56 203 GLU A N 1
ATOM 1624 C CA . GLU A 1 203 ? -9.343 13.648 18.630 1.00 97.56 203 GLU A CA 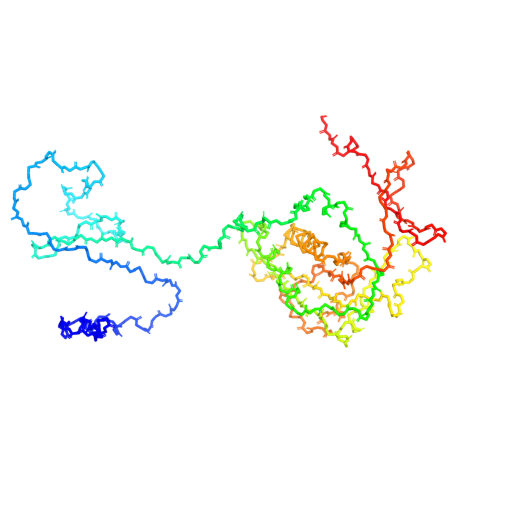1
ATOM 1625 C C . GLU A 1 203 ? -7.927 13.626 19.220 1.00 97.56 203 GLU A C 1
ATOM 1627 O O . GLU A 1 203 ? -7.643 14.369 20.158 1.00 97.56 203 GLU A O 1
ATOM 1632 N N . ILE A 1 204 ? -7.010 12.850 18.625 1.00 97.38 204 ILE A N 1
ATOM 1633 C CA . ILE A 1 204 ? -5.586 12.821 18.998 1.00 97.38 204 ILE A CA 1
ATOM 1634 C C . ILE A 1 204 ? -4.812 13.953 18.311 1.00 97.38 204 ILE A C 1
ATOM 1636 O O . ILE A 1 204 ? -4.009 14.643 18.944 1.00 97.38 204 ILE A O 1
ATOM 1640 N N . SER A 1 205 ? -5.018 14.146 17.005 1.00 96.19 205 SER A N 1
ATOM 1641 C CA . SER A 1 205 ? -4.345 15.191 16.231 1.00 96.19 205 SER A CA 1
ATOM 1642 C C . SER A 1 205 ? -5.209 15.673 15.073 1.00 96.19 205 SER A C 1
ATOM 1644 O O . SER A 1 205 ? -5.708 14.877 14.287 1.00 96.19 205 SER A O 1
ATOM 1646 N N . LYS A 1 206 ? -5.320 16.995 14.898 1.00 92.44 206 LYS A N 1
ATOM 1647 C CA . LYS A 1 206 ? -6.059 17.602 13.772 1.00 92.44 206 LYS A CA 1
ATOM 1648 C C . LYS A 1 206 ? -5.390 17.409 12.410 1.00 92.44 206 LYS A C 1
ATOM 1650 O O . LYS A 1 206 ? -6.010 17.678 11.392 1.00 92.44 206 LYS A O 1
ATOM 1655 N N . SER A 1 207 ? -4.134 16.973 12.389 1.00 91.31 207 SER A N 1
ATOM 1656 C CA . SER A 1 207 ? -3.434 16.583 11.169 1.00 91.31 207 SER A CA 1
ATOM 1657 C C . SER A 1 207 ? -2.505 15.415 11.463 1.00 91.31 207 SER A C 1
ATOM 1659 O O . SER A 1 207 ? -1.818 15.401 12.488 1.00 91.31 207 SER A O 1
ATOM 1661 N N . SER A 1 208 ? -2.457 14.457 10.541 1.00 88.31 208 SER A N 1
ATOM 1662 C CA . SER A 1 208 ? -1.516 13.334 10.606 1.00 88.31 208 SER A CA 1
ATOM 1663 C C . SER A 1 208 ? -0.176 13.635 9.923 1.00 88.31 208 SER A C 1
ATOM 1665 O O . SER A 1 208 ? 0.718 12.795 9.960 1.00 88.31 208 SER A O 1
ATOM 1667 N N . GLY A 1 209 ? -0.016 14.816 9.304 1.00 93.75 209 GLY A N 1
ATOM 1668 C CA . GLY A 1 209 ? 1.225 15.236 8.646 1.00 93.75 209 GLY A CA 1
ATOM 1669 C C . GLY A 1 209 ? 1.827 14.141 7.760 1.00 93.75 209 GLY A C 1
ATOM 1670 O O . GLY A 1 209 ? 1.165 13.622 6.863 1.00 93.75 209 GLY A O 1
ATOM 1671 N N . VAL A 1 210 ? 3.074 13.767 8.049 1.00 96.69 210 VAL A N 1
ATOM 1672 C CA . VAL A 1 210 ? 3.822 12.731 7.316 1.00 96.69 210 VAL A CA 1
ATOM 1673 C C . VAL A 1 210 ? 3.621 11.310 7.857 1.00 96.69 210 VAL A C 1
ATOM 1675 O O . VAL A 1 210 ? 4.031 10.356 7.197 1.00 96.69 210 VAL A O 1
ATOM 1678 N N . ASP A 1 211 ? 2.986 11.142 9.023 1.00 98.19 211 ASP A N 1
ATOM 1679 C CA . ASP A 1 211 ? 2.963 9.873 9.767 1.00 98.19 211 ASP A CA 1
ATOM 1680 C C . ASP A 1 211 ? 2.385 8.722 8.926 1.00 98.19 211 ASP A C 1
ATOM 1682 O O . ASP A 1 211 ? 2.931 7.620 8.908 1.00 98.19 211 ASP A O 1
ATOM 1686 N N . HIS A 1 212 ? 1.306 8.976 8.175 1.00 98.12 212 HIS A N 1
ATOM 1687 C CA . HIS A 1 212 ? 0.657 7.951 7.351 1.00 98.12 212 HIS A CA 1
ATOM 1688 C C . HIS A 1 212 ? 1.541 7.460 6.196 1.00 98.12 212 HIS A C 1
ATOM 1690 O O . HIS A 1 212 ? 1.461 6.288 5.839 1.00 98.12 212 HIS A O 1
ATOM 1696 N N . GLY A 1 213 ? 2.411 8.314 5.642 1.00 98.56 213 GLY A N 1
ATOM 1697 C CA . GLY A 1 213 ? 3.380 7.918 4.618 1.00 98.56 213 GLY A CA 1
ATOM 1698 C C . GLY A 1 213 ? 4.488 7.030 5.187 1.00 98.56 213 GLY A C 1
ATOM 1699 O O . GLY A 1 213 ? 4.844 6.024 4.575 1.00 98.56 213 GLY A O 1
ATOM 1700 N N . ILE A 1 214 ? 4.974 7.353 6.391 1.00 98.69 214 ILE A N 1
ATOM 1701 C CA . ILE A 1 214 ? 5.968 6.543 7.111 1.00 98.69 214 ILE A CA 1
ATOM 1702 C C . ILE A 1 214 ? 5.379 5.159 7.419 1.00 98.69 214 ILE A C 1
ATOM 1704 O O . ILE A 1 214 ? 5.969 4.139 7.063 1.00 98.69 214 ILE A O 1
ATOM 1708 N N . ALA A 1 215 ? 4.184 5.120 8.016 1.00 98.75 215 ALA A N 1
ATOM 1709 C CA . ALA A 1 215 ? 3.491 3.879 8.350 1.00 98.75 215 ALA A CA 1
ATOM 1710 C C . ALA A 1 215 ? 3.187 3.029 7.107 1.00 98.75 215 ALA A C 1
ATOM 1712 O O . ALA A 1 215 ? 3.442 1.823 7.102 1.00 98.75 215 ALA A O 1
ATOM 1713 N N . ALA A 1 216 ? 2.685 3.654 6.036 1.00 98.81 216 ALA A N 1
ATOM 1714 C CA . ALA A 1 216 ? 2.405 2.970 4.781 1.00 98.81 216 ALA A CA 1
ATOM 1715 C C . ALA A 1 216 ? 3.668 2.338 4.188 1.00 98.81 216 ALA A C 1
ATOM 1717 O O . ALA A 1 216 ? 3.619 1.189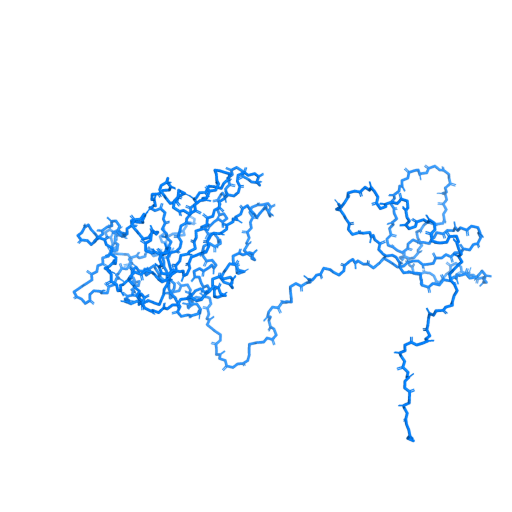 3.756 1.00 98.81 216 ALA A O 1
ATOM 1718 N N . GLN A 1 217 ? 4.805 3.041 4.196 1.00 98.75 217 GLN A N 1
ATOM 1719 C CA . GLN A 1 217 ? 6.053 2.490 3.670 1.00 98.75 217 GLN A CA 1
ATOM 1720 C C . GLN A 1 217 ? 6.531 1.282 4.484 1.00 98.75 217 GLN A C 1
ATOM 1722 O O . GLN A 1 217 ? 6.912 0.274 3.892 1.00 98.75 217 GLN A O 1
ATOM 1727 N N . SER A 1 218 ? 6.451 1.336 5.817 1.00 98.75 218 SER A N 1
ATOM 1728 C CA . SER A 1 218 ? 6.785 0.195 6.683 1.00 98.75 218 SER A CA 1
ATOM 1729 C C . SER A 1 218 ? 5.902 -1.025 6.396 1.00 98.75 218 SER A C 1
ATOM 1731 O O . SER A 1 218 ? 6.420 -2.130 6.235 1.00 98.75 218 SER A O 1
ATOM 1733 N N . ILE A 1 219 ? 4.585 -0.825 6.248 1.00 98.88 219 ILE A N 1
ATOM 1734 C CA . ILE A 1 219 ? 3.639 -1.891 5.873 1.00 98.88 219 ILE A CA 1
ATOM 1735 C C . ILE A 1 219 ? 4.014 -2.492 4.517 1.00 98.88 219 ILE A C 1
ATOM 1737 O O . ILE A 1 219 ? 4.071 -3.709 4.364 1.00 98.88 219 ILE A O 1
ATOM 1741 N N . MET A 1 220 ? 4.285 -1.646 3.526 1.00 98.88 220 MET A N 1
ATOM 1742 C CA . MET A 1 220 ? 4.582 -2.082 2.164 1.00 98.88 220 MET A CA 1
ATOM 1743 C C . MET A 1 220 ? 5.909 -2.849 2.066 1.00 98.88 220 MET A C 1
ATOM 1745 O O . MET A 1 220 ? 5.997 -3.828 1.318 1.00 98.88 220 MET A O 1
ATOM 1749 N N . LEU A 1 221 ? 6.926 -2.459 2.841 1.00 98.69 221 LEU A N 1
ATOM 1750 C CA . LEU A 1 221 ? 8.182 -3.205 2.951 1.00 98.69 221 LEU A CA 1
ATOM 1751 C C . LEU A 1 221 ? 7.975 -4.557 3.648 1.00 98.69 221 LEU A C 1
ATOM 1753 O O . LEU A 1 221 ? 8.443 -5.565 3.125 1.00 98.69 221 LEU A O 1
ATOM 1757 N N . GLY A 1 222 ? 7.211 -4.604 4.744 1.00 98.38 222 GLY A N 1
ATOM 1758 C CA . GLY A 1 222 ? 6.856 -5.861 5.414 1.00 98.38 222 GLY A CA 1
ATOM 1759 C C . GLY A 1 222 ? 6.043 -6.807 4.526 1.00 98.38 222 GLY A C 1
ATOM 1760 O O . GLY A 1 222 ? 6.278 -8.012 4.507 1.00 98.38 222 GLY A O 1
ATOM 1761 N N . ALA A 1 223 ? 5.126 -6.270 3.714 1.00 98.56 223 ALA A N 1
ATOM 1762 C CA . ALA A 1 223 ? 4.390 -7.062 2.732 1.00 98.56 223 ALA A CA 1
ATOM 1763 C C . ALA A 1 223 ? 5.349 -7.661 1.690 1.00 98.56 223 ALA A C 1
ATOM 1765 O O . ALA A 1 223 ? 5.260 -8.845 1.375 1.00 98.56 223 ALA A O 1
ATOM 1766 N N . THR A 1 224 ? 6.314 -6.862 1.221 1.00 98.19 224 THR A N 1
ATOM 1767 C CA . THR A 1 224 ? 7.340 -7.295 0.258 1.00 98.19 224 THR A CA 1
ATOM 1768 C C . THR A 1 224 ? 8.229 -8.401 0.829 1.00 98.19 224 THR A C 1
ATOM 1770 O O . THR A 1 224 ? 8.522 -9.367 0.128 1.00 98.19 224 THR A O 1
ATOM 1773 N N . GLU A 1 225 ? 8.628 -8.293 2.099 1.00 97.31 225 GLU A N 1
ATOM 1774 C CA . GLU A 1 225 ? 9.396 -9.327 2.806 1.00 97.31 225 GLU A CA 1
ATOM 1775 C C . GLU A 1 225 ? 8.642 -10.664 2.854 1.00 97.31 225 GLU A C 1
ATOM 1777 O O . GLU A 1 225 ? 9.228 -11.719 2.627 1.00 97.31 225 GLU A O 1
ATOM 1782 N N . LYS A 1 226 ? 7.318 -10.619 3.038 1.00 96.94 226 LYS A N 1
ATOM 1783 C CA . LYS A 1 226 ? 6.433 -11.794 3.038 1.00 96.94 226 LYS A CA 1
ATOM 1784 C C . LYS A 1 226 ? 6.078 -12.319 1.638 1.00 96.94 226 LYS A C 1
ATOM 1786 O O . LYS A 1 226 ? 5.227 -13.197 1.511 1.00 96.94 226 LYS A O 1
ATOM 1791 N N . GLY A 1 227 ? 6.682 -11.783 0.574 1.00 96.88 227 GLY A N 1
ATOM 1792 C CA . GLY A 1 227 ? 6.383 -12.168 -0.811 1.00 96.88 227 GLY A CA 1
ATOM 1793 C C . GLY A 1 227 ? 5.041 -11.643 -1.342 1.00 96.88 227 GLY A C 1
ATOM 1794 O O . GLY A 1 227 ? 4.570 -12.090 -2.390 1.00 96.88 227 GLY A O 1
ATOM 1795 N N . LEU A 1 228 ? 4.424 -10.696 -0.637 1.00 98.62 228 LEU A N 1
ATOM 1796 C CA . LEU A 1 228 ? 3.240 -9.970 -1.081 1.00 98.62 228 LEU A CA 1
ATOM 1797 C C . LEU A 1 228 ? 3.646 -8.676 -1.793 1.00 98.62 228 LEU A C 1
ATOM 1799 O O . LEU A 1 228 ? 4.779 -8.204 -1.721 1.00 98.62 228 LEU A O 1
ATOM 1803 N N . GLY A 1 229 ? 2.687 -8.069 -2.478 1.00 98.38 229 GLY A N 1
ATOM 1804 C CA . GLY A 1 229 ? 2.814 -6.722 -3.006 1.00 98.38 229 GLY A CA 1
ATOM 1805 C C . GLY A 1 229 ? 1.560 -5.920 -2.725 1.00 98.38 229 GLY A C 1
ATOM 1806 O O . GLY A 1 229 ? 0.592 -6.411 -2.142 1.00 98.38 229 GLY A O 1
ATOM 1807 N N . GLY A 1 230 ? 1.566 -4.670 -3.165 1.00 98.50 230 GLY A N 1
ATOM 1808 C CA . GLY A 1 230 ? 0.420 -3.805 -2.969 1.00 98.50 230 GLY A CA 1
ATOM 1809 C C . GLY A 1 230 ? 0.521 -2.476 -3.690 1.00 98.50 230 GLY A C 1
ATOM 1810 O O . GLY A 1 230 ? 1.506 -2.194 -4.371 1.00 98.50 230 GLY A O 1
ATOM 1811 N N . CYS A 1 231 ? -0.499 -1.648 -3.498 1.00 98.75 231 CYS A N 1
ATOM 1812 C CA . CYS A 1 231 ? -0.560 -0.285 -4.008 1.00 98.75 231 CYS A CA 1
ATOM 1813 C C . CYS A 1 231 ? -1.102 0.647 -2.929 1.00 98.75 231 CYS A C 1
ATOM 1815 O O . CYS A 1 231 ? -2.162 0.394 -2.361 1.00 98.75 231 CYS A O 1
ATOM 1817 N N . MET A 1 232 ? -0.399 1.756 -2.699 1.00 98.75 232 MET A N 1
ATOM 1818 C CA . MET A 1 232 ? -0.923 2.893 -1.947 1.00 98.75 232 MET A CA 1
ATOM 1819 C C . MET A 1 232 ? -1.882 3.680 -2.848 1.00 98.75 232 MET A C 1
ATOM 1821 O O . MET A 1 232 ? -1.491 4.124 -3.928 1.00 98.75 232 MET A O 1
ATOM 1825 N N . ILE A 1 233 ? -3.133 3.846 -2.429 1.00 98.62 233 ILE A N 1
ATOM 1826 C CA . ILE A 1 233 ? -4.191 4.494 -3.209 1.00 98.62 233 ILE A CA 1
ATOM 1827 C C . ILE A 1 233 ? -4.684 5.716 -2.440 1.00 98.62 233 ILE A C 1
ATOM 1829 O O . ILE A 1 233 ? -5.267 5.589 -1.369 1.00 98.62 233 ILE A O 1
ATOM 1833 N N . GLY A 1 234 ? -4.459 6.908 -2.998 1.00 98.06 234 GLY A N 1
ATOM 1834 C CA . GLY A 1 234 ? -5.051 8.161 -2.503 1.00 98.06 234 GLY A CA 1
ATOM 1835 C C . GLY A 1 234 ? -6.347 8.550 -3.226 1.00 98.06 234 GLY A C 1
ATOM 1836 O O . GLY A 1 234 ? -7.166 9.304 -2.689 1.00 98.06 234 GLY A O 1
ATOM 1837 N N . SER A 1 235 ? -6.546 8.023 -4.438 1.00 97.81 235 SER A N 1
ATOM 1838 C CA . SER A 1 235 ? -7.722 8.249 -5.281 1.00 97.81 235 SER A CA 1
ATOM 1839 C C . SER A 1 235 ? -8.865 7.313 -4.879 1.00 97.81 235 SER A C 1
ATOM 1841 O O . SER A 1 235 ? -9.103 6.290 -5.517 1.00 97.81 235 SER A O 1
ATOM 1843 N N . ILE A 1 236 ? -9.551 7.683 -3.798 1.00 98.19 236 ILE A N 1
ATOM 1844 C CA . ILE A 1 236 ? -10.626 6.919 -3.153 1.00 98.19 236 ILE A CA 1
ATOM 1845 C C . ILE A 1 236 ? -11.902 7.767 -3.126 1.00 98.19 236 ILE A C 1
ATOM 1847 O O . ILE A 1 236 ? -11.829 8.974 -2.870 1.00 98.19 236 ILE A O 1
ATOM 1851 N N . ASP A 1 237 ? -13.061 7.143 -3.328 1.00 98.50 237 ASP A N 1
ATOM 1852 C CA . ASP A 1 237 ? -14.352 7.703 -2.923 1.00 98.50 237 ASP A CA 1
ATOM 1853 C C . ASP A 1 237 ? -14.515 7.588 -1.397 1.00 98.50 237 ASP A C 1
ATOM 1855 O O . ASP A 1 237 ? -14.943 6.565 -0.861 1.00 98.50 237 ASP A O 1
ATOM 1859 N N . ARG A 1 238 ? -14.066 8.622 -0.679 1.00 98.56 238 ARG A N 1
ATOM 1860 C CA . ARG A 1 238 ? -13.999 8.616 0.792 1.00 98.56 238 ARG A CA 1
ATOM 1861 C C . ARG A 1 238 ? -15.377 8.623 1.446 1.00 98.56 238 ARG A C 1
ATOM 1863 O O . ARG A 1 238 ? -15.526 8.018 2.501 1.00 98.56 238 ARG A O 1
ATOM 1870 N N . GLU A 1 239 ? -16.355 9.288 0.838 1.00 98.44 239 GLU A N 1
ATOM 1871 C CA . GLU A 1 239 ? -17.711 9.378 1.380 1.00 98.44 239 GLU A CA 1
ATOM 1872 C C . GLU A 1 239 ? -18.394 8.010 1.339 1.00 98.44 239 GLU A C 1
ATOM 1874 O O . GLU A 1 239 ? -18.841 7.509 2.371 1.00 98.44 239 GLU A O 1
ATOM 1879 N N . GLN A 1 240 ? -18.378 7.347 0.179 1.00 98.62 240 GLN A N 1
ATOM 1880 C CA . GLN A 1 240 ? -18.951 6.008 0.065 1.00 98.62 240 GLN A CA 1
ATOM 1881 C C . GLN A 1 240 ? -18.162 4.978 0.880 1.00 98.62 240 GLN A C 1
ATOM 1883 O O . GLN A 1 240 ? -18.762 4.117 1.523 1.00 98.62 240 GLN A O 1
ATOM 1888 N N . LEU A 1 241 ? -16.825 5.072 0.922 1.00 98.69 241 LEU A N 1
ATOM 1889 C CA . LEU A 1 241 ? -16.008 4.136 1.705 1.00 98.69 241 LEU A CA 1
ATOM 1890 C C . LEU A 1 241 ? -16.312 4.245 3.200 1.00 98.69 241 LEU A C 1
ATOM 1892 O O . LEU A 1 241 ? -16.390 3.224 3.884 1.00 98.69 241 LEU A O 1
ATOM 1896 N N . ARG A 1 242 ? -16.519 5.471 3.694 1.00 98.62 242 ARG A N 1
ATOM 1897 C CA . ARG A 1 242 ? -16.941 5.726 5.071 1.00 98.62 242 ARG A CA 1
ATOM 1898 C C . ARG A 1 242 ? -18.251 5.013 5.390 1.00 98.62 242 ARG A C 1
ATOM 1900 O O . ARG A 1 242 ? -18.319 4.334 6.408 1.00 98.62 242 ARG A O 1
ATOM 1907 N N . GLN A 1 243 ? -19.252 5.151 4.523 1.00 98.31 243 GLN A N 1
ATOM 1908 C CA . GLN A 1 243 ? -20.569 4.538 4.707 1.00 98.31 243 GLN A CA 1
ATOM 1909 C C . GLN A 1 243 ? -20.494 3.007 4.665 1.00 98.31 243 GLN A C 1
ATOM 1911 O O . GLN A 1 243 ? -21.014 2.339 5.553 1.00 98.31 243 GLN A O 1
ATOM 1916 N N . VAL A 1 244 ? -19.798 2.444 3.671 1.00 98.19 244 VAL A N 1
ATOM 1917 C CA . VAL A 1 244 ? -19.652 0.987 3.490 1.00 98.19 244 VAL A CA 1
ATOM 1918 C C . VAL A 1 244 ? -18.946 0.321 4.672 1.00 98.19 244 VAL A C 1
ATOM 1920 O O . VAL A 1 244 ? -19.254 -0.821 5.011 1.00 98.19 244 VAL A O 1
ATOM 1923 N N . LEU A 1 245 ? -17.984 1.011 5.287 1.00 98.00 245 LEU A N 1
ATOM 1924 C CA . LEU A 1 245 ? -17.181 0.477 6.388 1.00 98.00 245 LEU A CA 1
ATOM 1925 C C . LEU A 1 245 ? -17.605 0.976 7.774 1.00 98.00 245 LEU A C 1
ATOM 1927 O O . LEU A 1 245 ? -16.928 0.634 8.742 1.00 98.00 245 LEU A O 1
ATOM 1931 N N . ASP A 1 246 ? -18.687 1.754 7.862 1.00 98.00 246 ASP A N 1
ATOM 1932 C CA . ASP A 1 246 ? -19.185 2.372 9.098 1.00 98.00 246 ASP A CA 1
ATOM 1933 C C . ASP A 1 246 ? -18.075 3.102 9.881 1.00 98.00 246 ASP A C 1
ATOM 1935 O O . ASP A 1 246 ? -17.840 2.862 11.064 1.00 98.00 246 ASP A O 1
ATOM 1939 N N . ILE A 1 247 ? -17.303 3.951 9.187 1.00 98.44 247 ILE A N 1
ATOM 1940 C CA . ILE A 1 247 ? -16.165 4.665 9.787 1.00 98.44 247 ILE A CA 1
ATOM 1941 C C . ILE A 1 247 ? -16.661 5.971 10.439 1.00 98.44 247 ILE A C 1
ATOM 1943 O O . ILE A 1 247 ? -17.116 6.866 9.723 1.00 98.44 247 ILE A O 1
ATOM 1947 N N . PRO A 1 248 ? -16.496 6.165 11.763 1.00 98.12 248 PRO A N 1
ATOM 1948 C CA . PRO A 1 248 ? -16.880 7.405 12.442 1.00 98.12 248 PRO A CA 1
ATOM 1949 C C . PRO A 1 248 ? -16.251 8.673 11.848 1.00 98.12 248 PRO A C 1
ATOM 1951 O O . PRO A 1 248 ? -15.093 8.660 11.426 1.00 98.12 248 PRO A O 1
ATOM 1954 N N . GLU A 1 249 ? -16.973 9.798 11.892 1.00 96.88 249 GLU A N 1
ATOM 1955 C CA . GLU A 1 249 ? -16.492 11.108 11.407 1.00 96.88 249 GLU A CA 1
ATOM 1956 C C . GLU A 1 249 ? -15.251 11.627 12.146 1.00 96.88 249 GLU A C 1
ATOM 1958 O O . GLU A 1 249 ? -14.473 12.399 11.591 1.00 96.88 249 GLU A O 1
ATOM 1963 N N . SER A 1 250 ? -15.015 11.171 13.382 1.00 97.25 250 SER A N 1
ATOM 1964 C CA . SER A 1 250 ? -13.787 11.479 14.124 1.00 97.25 250 SER A CA 1
ATOM 1965 C C . SER A 1 250 ? -12.529 10.879 13.483 1.00 97.25 250 SER A C 1
ATOM 1967 O O . SER A 1 250 ? -11.422 11.322 13.803 1.00 97.25 250 SER A O 1
ATOM 1969 N N . TYR A 1 251 ? -12.682 9.927 12.555 1.00 98.50 251 TYR A N 1
ATOM 1970 C CA . TYR A 1 251 ? -11.601 9.336 11.777 1.00 98.50 251 TYR A CA 1
ATOM 1971 C C . TYR A 1 251 ? -11.577 9.853 10.339 1.00 98.50 251 TYR A C 1
ATOM 1973 O O . TYR A 1 251 ? -12.481 9.596 9.540 1.00 98.50 251 TYR A O 1
ATOM 1981 N N . GLU A 1 252 ? -10.493 10.531 9.978 1.00 98.12 252 GLU A N 1
ATOM 1982 C CA . GLU A 1 252 ? -10.206 10.955 8.609 1.00 98.12 252 GLU A CA 1
ATOM 1983 C C . GLU A 1 252 ? -9.646 9.782 7.788 1.00 98.12 252 GLU A C 1
ATOM 1985 O O . GLU A 1 252 ? -8.710 9.119 8.225 1.00 98.12 252 GLU A O 1
ATOM 1990 N N . ILE A 1 253 ? -10.171 9.532 6.582 1.00 98.62 253 ILE A N 1
ATOM 1991 C CA . ILE A 1 253 ? -9.632 8.510 5.666 1.00 98.62 253 ILE A CA 1
ATOM 1992 C C . ILE A 1 253 ? -8.441 9.092 4.894 1.00 98.62 253 ILE A C 1
ATOM 1994 O O . ILE A 1 253 ? -8.616 9.866 3.947 1.00 98.62 253 ILE A O 1
ATOM 1998 N N . LEU A 1 254 ? -7.227 8.684 5.269 1.00 98.44 254 LEU A N 1
ATOM 1999 C CA . LEU A 1 254 ? -5.988 9.228 4.709 1.00 98.44 254 LEU A CA 1
ATOM 2000 C C . LEU A 1 254 ? -5.577 8.488 3.433 1.00 98.44 254 LEU A C 1
ATOM 2002 O O . LEU A 1 254 ? -5.428 9.098 2.371 1.00 98.44 254 LEU A O 1
ATOM 2006 N N . LEU A 1 255 ? -5.420 7.165 3.533 1.00 98.75 255 LEU A N 1
ATOM 2007 C CA . LEU A 1 255 ? -4.842 6.319 2.490 1.00 98.75 255 LEU A CA 1
ATOM 2008 C C . LEU A 1 255 ? -5.421 4.903 2.559 1.00 98.75 255 LEU A C 1
ATOM 2010 O O . LEU A 1 255 ? -5.745 4.415 3.638 1.00 98.75 255 LEU A O 1
ATOM 2014 N N . LEU A 1 256 ? -5.506 4.220 1.421 1.00 98.81 256 LEU A N 1
ATOM 2015 C CA . LEU A 1 256 ? -5.895 2.814 1.341 1.00 98.81 256 LEU A CA 1
ATOM 2016 C C . LEU A 1 256 ? -4.760 2.011 0.710 1.00 98.81 256 LEU A C 1
ATOM 2018 O O . LEU A 1 256 ? -4.240 2.380 -0.340 1.00 98.81 256 LEU A O 1
ATOM 2022 N N . LEU A 1 257 ? -4.367 0.921 1.358 1.00 98.94 257 LEU A N 1
ATOM 2023 C CA . LEU A 1 257 ? -3.373 -0.021 0.865 1.00 98.94 257 LEU A CA 1
ATOM 2024 C C . LEU A 1 257 ? -4.098 -1.241 0.318 1.00 98.94 257 LEU A C 1
ATOM 2026 O O . LEU A 1 257 ? -4.725 -1.977 1.075 1.00 98.94 257 LEU A O 1
ATOM 2030 N N . ALA A 1 258 ? -4.013 -1.451 -0.988 1.00 98.88 258 ALA A N 1
ATOM 2031 C CA . ALA A 1 258 ? -4.402 -2.706 -1.610 1.00 98.88 258 ALA A CA 1
ATOM 2032 C C . ALA A 1 258 ? -3.263 -3.716 -1.471 1.00 98.88 258 ALA A C 1
ATOM 2034 O O . ALA A 1 258 ? -2.118 -3.356 -1.739 1.00 98.88 258 ALA A O 1
ATOM 2035 N N . LEU A 1 259 ? -3.566 -4.953 -1.082 1.00 98.94 259 LEU A N 1
ATOM 2036 C CA . LEU A 1 259 ? -2.588 -6.013 -0.845 1.00 98.94 259 LEU A CA 1
ATOM 2037 C C . LEU A 1 259 ? -3.008 -7.313 -1.540 1.00 98.94 259 LEU A C 1
ATOM 2039 O O . LEU A 1 259 ? -4.195 -7.619 -1.672 1.00 98.94 259 LEU A O 1
ATOM 2043 N N . GLY A 1 260 ? -2.020 -8.091 -1.968 1.00 98.75 260 GLY A N 1
ATOM 2044 C CA . GLY A 1 260 ? -2.232 -9.394 -2.590 1.00 98.75 260 GLY A CA 1
ATOM 2045 C C . GLY A 1 260 ? -0.920 -10.030 -3.029 1.00 98.75 260 GLY A C 1
ATOM 2046 O O . GLY A 1 260 ? 0.135 -9.389 -3.023 1.00 98.75 260 GLY A O 1
ATOM 2047 N N . LYS A 1 261 ? -0.981 -11.286 -3.476 1.00 98.69 261 LYS A N 1
ATOM 2048 C CA . LYS A 1 261 ? 0.139 -11.907 -4.190 1.00 98.69 261 LYS A CA 1
ATOM 2049 C C . LYS A 1 261 ? 0.252 -11.275 -5.586 1.00 98.69 261 LYS A C 1
ATOM 2051 O O . LYS A 1 261 ? -0.725 -11.363 -6.329 1.00 98.69 261 LYS A O 1
ATOM 2056 N N . PRO A 1 262 ? 1.384 -10.659 -5.972 1.00 98.50 262 PRO A N 1
ATOM 2057 C CA . PRO A 1 262 ? 1.522 -10.008 -7.276 1.00 98.50 262 PRO A CA 1
ATOM 2058 C C . PRO A 1 262 ? 1.272 -10.947 -8.460 1.00 98.50 262 PRO A C 1
ATOM 2060 O O . PRO A 1 262 ? 1.776 -12.069 -8.474 1.00 98.50 262 PRO A O 1
ATOM 2063 N N . LYS A 1 263 ? 0.547 -10.460 -9.474 1.00 98.06 263 LYS A N 1
ATOM 2064 C CA . LYS A 1 263 ? 0.270 -11.150 -10.750 1.00 98.06 263 LYS A CA 1
ATOM 2065 C C . LYS A 1 263 ? 0.738 -10.323 -11.954 1.00 98.06 263 LYS A C 1
ATOM 2067 O O . LYS A 1 263 ? 0.172 -10.377 -13.037 1.00 98.06 263 LYS A O 1
ATOM 2072 N N . GLU A 1 264 ? 1.772 -9.514 -11.766 1.00 97.25 264 GLU A N 1
ATOM 2073 C CA . GLU A 1 264 ? 2.410 -8.779 -12.854 1.00 97.25 264 GLU A CA 1
ATOM 2074 C C . GLU A 1 264 ? 3.890 -8.556 -12.569 1.00 97.25 264 GLU A C 1
ATOM 2076 O O . GLU A 1 264 ? 4.337 -8.605 -11.419 1.00 97.25 264 GLU A O 1
ATOM 2081 N N . LYS A 1 265 ? 4.648 -8.294 -13.633 1.00 96.81 265 LYS A N 1
ATOM 2082 C CA . LYS A 1 265 ? 6.046 -7.890 -13.540 1.00 96.81 265 LYS A CA 1
ATOM 2083 C C . LYS A 1 265 ? 6.121 -6.369 -13.561 1.00 96.81 265 LYS A C 1
ATOM 2085 O O . LYS A 1 265 ? 5.514 -5.733 -14.418 1.00 96.81 265 LYS A O 1
ATOM 2090 N N . VAL A 1 266 ? 6.894 -5.801 -12.642 1.00 98.19 266 VAL A N 1
ATOM 2091 C CA . VAL A 1 266 ? 7.193 -4.368 -12.617 1.00 98.19 266 VAL A CA 1
ATOM 2092 C C . VAL A 1 266 ? 8.698 -4.177 -12.703 1.00 98.19 266 VAL A C 1
ATOM 2094 O O . VAL A 1 266 ? 9.444 -4.832 -11.974 1.00 98.19 266 VAL A O 1
ATOM 2097 N N . VAL A 1 267 ? 9.141 -3.274 -13.570 1.00 96.38 267 VAL A N 1
ATOM 2098 C CA . VAL A 1 267 ? 10.551 -2.906 -13.712 1.00 96.38 267 VAL A CA 1
ATOM 2099 C C . VAL A 1 267 ? 10.731 -1.414 -13.472 1.00 96.38 267 VAL A C 1
ATOM 2101 O O . VAL A 1 267 ? 9.856 -0.602 -13.775 1.00 96.38 267 VAL A O 1
ATOM 2104 N N . LEU A 1 268 ? 11.861 -1.068 -12.864 1.00 97.00 268 LEU A N 1
ATOM 2105 C CA . LEU A 1 268 ? 12.327 0.309 -12.854 1.00 97.00 268 LEU A CA 1
ATOM 2106 C C . LEU A 1 268 ? 13.200 0.542 -14.074 1.00 97.00 268 LEU A C 1
ATOM 2108 O O . LEU A 1 268 ? 13.950 -0.347 -14.474 1.00 97.00 268 LEU A O 1
ATOM 2112 N N . GLU A 1 269 ? 13.146 1.760 -14.577 1.00 93.88 269 GLU A N 1
ATOM 2113 C CA . GLU A 1 269 ? 14.046 2.252 -15.606 1.00 93.88 269 GLU A CA 1
ATOM 2114 C C . GLU A 1 269 ? 14.482 3.671 -15.265 1.00 93.88 269 GLU A C 1
ATOM 2116 O O . GLU A 1 269 ? 13.788 4.389 -14.533 1.00 93.88 269 GLU A O 1
ATOM 2121 N N . ASP A 1 270 ? 15.640 4.060 -15.781 1.00 94.25 270 ASP A N 1
ATOM 2122 C CA . ASP A 1 270 ? 16.106 5.430 -15.658 1.00 94.25 270 ASP A CA 1
ATOM 2123 C C . ASP A 1 270 ? 15.206 6.346 -16.487 1.00 94.25 270 ASP A C 1
ATOM 2125 O O . ASP A 1 270 ? 14.790 6.020 -17.601 1.00 94.25 270 ASP A O 1
ATOM 2129 N N . LEU A 1 271 ? 14.876 7.500 -15.917 1.00 94.12 271 LEU A N 1
ATOM 2130 C CA . LEU A 1 271 ? 14.088 8.511 -16.596 1.00 94.12 271 LEU A CA 1
ATOM 2131 C C . LEU A 1 271 ? 14.862 9.023 -17.815 1.00 94.12 271 LEU A C 1
ATOM 2133 O O . LEU A 1 271 ? 15.985 9.509 -17.689 1.00 94.12 271 LEU A O 1
ATOM 2137 N N . GLY A 1 272 ? 14.244 8.923 -18.991 1.00 88.06 272 GLY A N 1
ATOM 2138 C CA . GLY A 1 272 ? 14.826 9.429 -20.230 1.00 88.06 272 GLY A CA 1
ATOM 2139 C C . GLY A 1 272 ? 14.996 10.958 -20.235 1.00 88.06 272 GLY A C 1
ATOM 2140 O O . GLY A 1 272 ? 14.401 11.655 -19.409 1.00 88.06 272 GLY A O 1
ATOM 2141 N N . PRO A 1 273 ? 15.752 11.504 -21.205 1.00 86.88 273 PRO A N 1
ATOM 2142 C CA . PRO A 1 273 ? 16.083 12.933 -21.276 1.00 86.88 273 PRO A CA 1
ATOM 2143 C C . PRO A 1 273 ? 14.856 13.851 -21.404 1.00 86.88 273 PRO A C 1
ATOM 2145 O O . PRO A 1 273 ? 14.898 14.994 -20.962 1.00 86.88 273 PRO A O 1
ATOM 2148 N N . GLU A 1 274 ? 13.747 13.344 -21.949 1.00 91.25 274 GLU A N 1
ATOM 2149 C CA . GLU A 1 274 ? 12.470 14.067 -22.066 1.00 91.25 274 GLU A CA 1
ATOM 2150 C C . GLU A 1 274 ? 11.751 14.254 -20.717 1.00 91.25 274 GLU A C 1
ATOM 2152 O O . GLU A 1 274 ? 10.784 15.009 -20.613 1.00 91.25 274 GLU A O 1
ATOM 2157 N N . GLY A 1 275 ? 12.186 13.550 -19.666 1.00 92.69 275 GLY A N 1
ATOM 2158 C CA . GLY A 1 275 ? 11.645 13.702 -18.320 1.00 92.69 275 GLY A CA 1
ATOM 2159 C C . GLY A 1 275 ? 10.212 13.189 -18.121 1.00 92.69 275 GLY A C 1
ATOM 2160 O O . GLY A 1 275 ? 9.593 13.549 -17.115 1.00 92.69 275 GLY A O 1
ATOM 2161 N N . ASP A 1 276 ? 9.665 12.366 -19.030 1.00 95.31 276 ASP A N 1
ATOM 2162 C CA . ASP A 1 276 ? 8.309 11.817 -18.879 1.00 95.31 276 ASP A CA 1
ATOM 2163 C C . ASP A 1 276 ? 8.256 10.736 -17.787 1.00 95.31 276 ASP A C 1
ATOM 2165 O O . ASP A 1 276 ? 8.761 9.626 -17.931 1.00 95.31 276 ASP A O 1
ATOM 2169 N N . ILE A 1 277 ? 7.619 11.078 -16.668 1.00 96.62 277 ILE A N 1
ATOM 2170 C CA . ILE A 1 277 ? 7.477 10.209 -15.493 1.00 96.62 277 ILE A CA 1
ATOM 2171 C C . ILE A 1 277 ? 6.320 9.208 -15.602 1.00 96.62 277 ILE A C 1
ATOM 2173 O O . ILE A 1 277 ? 6.073 8.451 -14.655 1.00 96.62 277 ILE A O 1
ATOM 2177 N N . LYS A 1 278 ? 5.527 9.258 -16.679 1.00 97.62 278 LYS A N 1
ATOM 2178 C CA . LYS A 1 278 ? 4.368 8.379 -16.828 1.00 97.62 278 LYS A CA 1
ATOM 2179 C C . LYS A 1 278 ? 4.839 6.935 -16.918 1.00 97.62 278 LYS A C 1
ATOM 2181 O O . LYS A 1 278 ? 5.611 6.562 -17.792 1.00 97.62 278 LYS A O 1
ATOM 2186 N N . TYR A 1 279 ? 4.310 6.109 -16.026 1.00 97.50 279 TYR A N 1
ATOM 2187 C CA . TYR A 1 279 ? 4.411 4.667 -16.176 1.00 97.50 279 TYR A CA 1
ATOM 2188 C C . TYR A 1 279 ? 3.611 4.202 -17.397 1.00 97.50 279 TYR A C 1
ATOM 2190 O O . TYR A 1 279 ? 2.563 4.769 -17.721 1.00 97.50 279 TYR A O 1
ATOM 2198 N N . TYR A 1 280 ? 4.071 3.125 -18.020 1.00 97.00 280 TYR A N 1
ATOM 2199 C CA . TYR A 1 280 ? 3.411 2.484 -19.155 1.00 97.00 280 TYR A CA 1
ATOM 2200 C C . TYR A 1 280 ? 3.458 0.959 -19.014 1.00 97.00 280 TYR A C 1
ATOM 2202 O O . TYR A 1 280 ? 3.988 0.419 -18.036 1.00 97.00 280 TYR A O 1
ATOM 2210 N N . ARG A 1 281 ? 2.828 0.264 -19.961 1.00 96.81 281 ARG A N 1
ATOM 2211 C CA . ARG A 1 281 ? 2.922 -1.188 -20.121 1.00 96.81 281 ARG A CA 1
ATOM 2212 C C . ARG A 1 281 ? 3.425 -1.502 -21.520 1.00 96.81 281 ARG A C 1
ATOM 2214 O O . ARG A 1 281 ? 3.007 -0.833 -22.463 1.00 96.81 281 ARG A O 1
ATOM 2221 N N . ASP A 1 282 ? 4.342 -2.455 -21.622 1.00 95.75 282 ASP A N 1
ATOM 2222 C CA . ASP A 1 282 ? 4.866 -2.924 -22.904 1.00 95.75 282 ASP A CA 1
ATOM 2223 C C . ASP A 1 282 ? 3.942 -3.982 -23.542 1.00 95.75 282 ASP A C 1
ATOM 2225 O O . ASP A 1 282 ? 2.886 -4.323 -23.005 1.00 95.75 282 ASP A O 1
ATOM 2229 N N . GLU A 1 283 ? 4.329 -4.509 -24.705 1.00 96.06 283 GLU A N 1
ATOM 2230 C CA . GLU A 1 283 ? 3.570 -5.550 -25.419 1.00 96.06 283 GLU A CA 1
ATOM 2231 C C . GLU A 1 283 ? 3.482 -6.875 -24.640 1.00 96.06 283 GLU A C 1
ATOM 2233 O O . GLU A 1 283 ? 2.560 -7.661 -24.854 1.00 96.06 283 GLU A O 1
ATOM 2238 N N . ALA A 1 284 ? 4.420 -7.116 -23.718 1.00 94.62 284 ALA A N 1
ATOM 2239 C CA . ALA A 1 284 ? 4.418 -8.253 -22.802 1.00 94.62 284 ALA A CA 1
ATOM 2240 C C . ALA A 1 284 ? 3.668 -7.953 -21.489 1.00 94.62 284 ALA A C 1
ATOM 2242 O O . ALA A 1 284 ? 3.683 -8.773 -20.566 1.00 94.62 284 ALA A O 1
ATOM 2243 N N . ASP A 1 285 ? 3.009 -6.792 -21.407 1.00 94.12 285 ASP A N 1
ATOM 2244 C CA . ASP A 1 285 ? 2.234 -6.309 -20.268 1.00 94.12 285 ASP A CA 1
ATOM 2245 C C . ASP A 1 285 ? 3.064 -6.165 -18.971 1.00 94.12 285 ASP A C 1
ATOM 2247 O O . ASP A 1 285 ? 2.549 -6.217 -17.846 1.00 94.12 285 ASP A O 1
ATOM 2251 N N . VAL A 1 286 ? 4.378 -5.963 -19.125 1.00 96.19 286 VAL A N 1
ATOM 2252 C CA . VAL A 1 286 ? 5.298 -5.569 -18.055 1.00 96.19 286 VAL A CA 1
ATOM 2253 C C . VAL A 1 286 ? 5.049 -4.103 -17.729 1.00 96.19 286 VAL A C 1
ATOM 2255 O O . VAL A 1 286 ? 4.930 -3.265 -18.615 1.00 96.19 286 VAL A O 1
ATOM 2258 N N . HIS A 1 287 ? 4.969 -3.766 -16.443 1.00 98.06 287 HIS A N 1
ATOM 2259 C CA . HIS A 1 287 ? 4.772 -2.390 -16.003 1.00 98.06 287 HIS A CA 1
ATOM 2260 C C . HIS A 1 287 ? 6.116 -1.675 -15.828 1.00 98.06 287 HIS A C 1
ATOM 2262 O O . HIS A 1 287 ? 6.924 -2.067 -14.984 1.00 98.06 287 HIS A O 1
ATOM 2268 N N . HIS A 1 288 ? 6.338 -0.608 -16.589 1.00 97.94 288 HIS A N 1
ATOM 2269 C CA . HIS A 1 288 ? 7.565 0.185 -16.557 1.00 97.94 288 HIS A CA 1
ATOM 2270 C C . HIS A 1 288 ? 7.372 1.443 -15.713 1.00 97.94 288 HIS A C 1
ATOM 2272 O O . HIS A 1 288 ? 6.372 2.152 -15.853 1.00 97.94 288 HIS A O 1
ATOM 2278 N N . VAL A 1 289 ? 8.316 1.710 -14.807 1.00 98.00 289 VAL A N 1
ATOM 2279 C CA . VAL A 1 289 ? 8.266 2.858 -13.893 1.00 98.00 289 VAL A CA 1
ATOM 2280 C C . VAL A 1 289 ? 9.553 3.680 -14.012 1.00 98.00 289 VAL A C 1
ATOM 2282 O O . VAL A 1 289 ? 10.544 3.336 -13.356 1.00 98.00 289 VAL A O 1
ATOM 2285 N N . PRO A 1 290 ? 9.525 4.791 -14.768 1.00 97.88 290 PRO A N 1
ATOM 2286 C CA . PRO A 1 290 ? 10.650 5.715 -14.860 1.00 97.88 290 PRO A CA 1
ATOM 2287 C C . PRO A 1 290 ? 11.026 6.322 -13.498 1.00 97.88 290 PRO A C 1
ATOM 2289 O O . PRO A 1 290 ? 10.153 6.727 -12.715 1.00 97.88 290 PRO A O 1
ATOM 2292 N N . LYS A 1 291 ? 12.326 6.403 -13.198 1.00 97.25 291 LYS A N 1
ATOM 2293 C CA . LYS A 1 291 ? 12.882 7.008 -11.977 1.00 97.25 291 LYS A CA 1
ATOM 2294 C C . LYS A 1 291 ? 13.944 8.044 -12.320 1.00 97.25 291 LYS A C 1
ATOM 2296 O O . LYS A 1 291 ? 14.837 7.780 -13.112 1.00 97.25 291 LYS A O 1
ATOM 2301 N N . ARG A 1 292 ? 13.840 9.226 -11.702 1.00 97.06 292 ARG A N 1
ATOM 2302 C CA . ARG A 1 292 ? 14.858 10.284 -11.814 1.00 97.06 292 ARG A CA 1
ATOM 2303 C C . ARG A 1 292 ? 16.227 9.747 -11.404 1.00 97.06 292 ARG A C 1
ATOM 2305 O O . ARG A 1 292 ? 16.295 8.926 -10.483 1.00 97.06 292 ARG A O 1
ATOM 2312 N N . ALA A 1 293 ? 17.279 10.245 -12.047 1.00 94.88 293 ALA A N 1
ATOM 2313 C CA . ALA A 1 293 ? 18.638 9.936 -11.639 1.00 94.88 293 ALA A CA 1
ATOM 2314 C C . ALA A 1 293 ? 18.909 10.483 -10.228 1.00 94.88 293 ALA A C 1
ATOM 2316 O O . ALA A 1 293 ? 18.253 11.421 -9.768 1.00 94.88 293 ALA A O 1
ATOM 2317 N N . LEU A 1 294 ? 19.879 9.889 -9.529 1.00 95.12 294 LEU A N 1
ATOM 2318 C CA . LEU A 1 294 ? 20.245 10.314 -8.175 1.00 95.12 294 LEU A CA 1
ATOM 2319 C C . LEU A 1 294 ? 20.725 11.774 -8.149 1.00 95.12 294 LEU A C 1
ATOM 2321 O O . LEU A 1 294 ? 20.318 12.534 -7.272 1.00 95.12 294 LEU A O 1
ATOM 2325 N N . ASP A 1 295 ? 21.525 12.167 -9.137 1.00 94.88 295 ASP A N 1
ATOM 2326 C CA . ASP A 1 295 ? 22.086 13.518 -9.228 1.00 94.88 295 ASP A CA 1
ATOM 2327 C C . ASP A 1 295 ? 21.016 14.580 -9.536 1.00 94.88 295 ASP A C 1
ATOM 2329 O O . ASP A 1 295 ? 21.182 15.738 -9.170 1.00 94.88 295 ASP A O 1
ATOM 2333 N N . ASP A 1 296 ? 19.868 14.195 -10.109 1.00 93.44 296 ASP A N 1
ATOM 2334 C CA . ASP A 1 296 ? 18.751 15.121 -10.358 1.00 93.44 296 ASP A CA 1
ATOM 2335 C C . ASP A 1 296 ? 17.984 15.491 -9.078 1.00 93.44 296 ASP A C 1
ATOM 2337 O O . ASP A 1 296 ? 17.218 16.458 -9.064 1.00 93.44 296 ASP A O 1
ATOM 2341 N N . ILE A 1 297 ? 18.105 14.683 -8.018 1.00 95.50 297 ILE A N 1
ATOM 2342 C CA . ILE A 1 297 ? 17.335 14.842 -6.772 1.00 95.50 297 ILE A CA 1
ATOM 2343 C C . ILE A 1 297 ? 18.194 15.278 -5.580 1.00 95.50 297 ILE A C 1
ATOM 2345 O O . ILE A 1 297 ? 17.653 15.512 -4.498 1.00 95.50 297 ILE A O 1
ATOM 2349 N N . ILE A 1 298 ? 19.510 15.408 -5.766 1.00 97.25 298 ILE A N 1
ATOM 2350 C CA . ILE A 1 298 ? 20.441 15.950 -4.776 1.00 97.25 298 ILE A CA 1
ATOM 2351 C C . ILE A 1 298 ? 20.825 17.364 -5.212 1.00 97.25 298 ILE A C 1
ATOM 2353 O O . ILE A 1 298 ? 21.447 17.556 -6.249 1.00 97.25 298 ILE A O 1
ATOM 2357 N N . ILE A 1 299 ? 20.467 18.358 -4.400 1.00 95.50 299 ILE A N 1
ATOM 2358 C CA . ILE A 1 299 ? 20.865 19.754 -4.614 1.00 95.50 299 ILE A CA 1
ATOM 2359 C C . ILE A 1 299 ? 22.068 20.041 -3.713 1.00 95.50 299 ILE A C 1
ATOM 2361 O O . ILE A 1 299 ? 22.007 19.771 -2.511 1.00 95.50 299 ILE A O 1
ATOM 2365 N N . THR A 1 300 ? 23.142 20.572 -4.294 1.00 90.44 300 THR A N 1
ATOM 2366 C CA . THR A 1 300 ? 24.398 20.928 -3.611 1.00 90.44 300 THR A CA 1
ATOM 2367 C C . THR A 1 300 ? 24.608 22.428 -3.552 1.00 90.44 300 THR A C 1
ATOM 2369 O O . THR A 1 300 ? 24.341 23.075 -4.590 1.00 90.44 300 THR A O 1
#

pLDDT: mean 75.71, std 28.64, range [25.23, 98.94]

Secondary structure (DSSP, 8-state):
------SSSS--S---TTTTSTTSSSTTS---SPPPEEEEEEEEP-----TTS--TTT--S-S--S------PPTT--EEETTEEEEEEEE---------GGG---SSPPPPHHHHHHH--B---EETTS---HHHHHHHHHHHHTS--GGG---EEEEEE--HHHHHHHGGGB---TT-TT--SPPTTSS-SEEEEEEEETTT-S--TTHHHHHHHHHHHHHHHTT-EEEEE--B-HHHHHHHTT--TTEEEEEEEEEEEE-S-EEEEEPPTT-----EE-TT-PEEEEE--HHHH---

Foldseek 3Di:
DDDDDDPDPPDPDDDDPVVVPVVPPPPPDDDDDPDWDKDWPDKDDDDDDDPPPDDPVQPDDDDDDDDDPDPDDDAFDWDDDPNITITIGTDPPDDPDPPDPPPDDDDDDDQDPVNLVQLADAFQFFQLPFFDDPVLVVVLLVQLVPWDADVNLSQKDKDKDQDPVLQVQFVVQFADQVLPVVDRTYDVSTFFNIKIWIKGQCVSPVDRPCSVVRSVVSSQSSCVVVQKYWHKTQRGNQVSNCVSRVPDPSIDGGIMIGMHRHPAAEHEDEQDPVRDQRWDADPVRYIYGYDYDPVVPDDD

Radius of gyration: 30.66 Å; chains: 1; bounding box: 55×63×92 Å